Protein AF-A0A254NPM3-F1 (afdb_monomer_lite)

Radius of gyration: 24.55 Å; chains: 1; bounding box: 56×47×72 Å

Foldseek 3Di:
DQWKAKAWAQQWDWFFFDAWIWIARQVVLDIDIGGVVLSVLNVCRNVQHTDDDPSVVVVCVVCVVVVNTMDMDSDGDDHHHDDPDDVVQVVDPDHDQAAQAEEEEAQELDAPDDDPLQPQFQADPEHRDPDDDDFDDPVLLLVVLVVCVVRVYQEYEYYHSARVVRPCNQVSLVSNVVSVHAYEYEHCQPDPDDDDDLSHQYEHEDEDQVVLLVSCVVCVSNLNYEYEYEPCPPVHDCVSHDPSYHYHYDYRDDAFWAPVQWAGSHPCLLNCQVFWQVQQASYWYQYRNFFIDSHPSDPDGQGGPPPVCVVSSVVSSVVPHNRDHQCNADDNSNSDNSSSRTPAHSPHDCVSYQADSNNRDGNPPDDD

Secondary structure (DSSP, 8-state):
---EEEEE-TTEEEEE-SSEEEEEETTTTEEEEEEHHHHHHHHHHHTT-EE-HHHHHHHHHHHHH-GGGEEEESS----PPP-SS-HHHHH-SSPPPPP--EEEEE--S--S---TTTTT-SS-SS-------PPPPHHHHHHHHHHHHHTT--EEEEESS-GGGSTTHHHHHHHHHHTT-EEEEEE-S--SS----TTSEEEEEE--HHHHHHHHHHHTT--SEEEEEES-SS-S-GGGS-TTSEEEEE-SSPPPB-STTPPP--HHHHHHHHHS-TTTTTEEEE-TTSEEESSTT-SS--EESGGG-HHHHHHHHIIIIIT--GGG--GGGTT-GGGGT----TT--GGGB-EETTTTEE---S--

pLDDT: mean 88.4, std 10.64, range [34.47, 98.44]

Sequence (368 aa):
MLMTYFKLNPGVFLIVGKQKSLIQDVVEEKIFWIENNFAEMIKRGENGSFFKNEELHLLKSFFSKYSSLGTFSDKPIFIDKFRPINIYNEKKLHKNTPFLRTATLQISNECNLSCNFCSTSFCPSCKIIKEDPEALSFEEWLTVVDQLASYGVSTILLTGGEAAISPFFKDLVRYILNKGISLSVHTNGFLKSQQIPQEVHLIVSLFESDSLNAIVRKYRNHHLTTAILYSCNNKVRPSIIPASWQVKFSRTSPLPITKQSMVNTDFDSFFSRKMTDNCLDEKLLISYNGNVYPCMGFKQKVGTVYGNQLHLAIRTLLTNYWKKNSDHRSGKCQQCEFRYACNACSFFDLEFCQYNVEEGQWISSLNE

Structure (mmCIF, N/CA/C/O backbone):
data_AF-A0A254NPM3-F1
#
_entry.id   AF-A0A254NPM3-F1
#
loop_
_atom_site.group_PDB
_atom_site.id
_atom_site.type_symbol
_atom_site.label_atom_id
_atom_site.label_alt_id
_atom_site.label_comp_id
_atom_site.label_asym_id
_atom_site.label_entity_id
_atom_site.label_seq_id
_atom_site.pdbx_PDB_ins_code
_atom_site.Cartn_x
_atom_site.Cartn_y
_atom_site.Cartn_z
_atom_site.occupancy
_atom_site.B_iso_or_equiv
_atom_site.auth_seq_id
_atom_site.auth_comp_id
_atom_site.auth_asym_id
_atom_site.auth_atom_id
_atom_site.pdbx_PDB_model_num
ATOM 1 N N . MET A 1 1 ? 25.122 -2.223 -45.193 1.00 58.88 1 MET A N 1
ATOM 2 C CA . MET A 1 1 ? 25.207 -2.553 -43.751 1.00 58.88 1 MET A CA 1
ATOM 3 C C . MET A 1 1 ? 23.794 -2.490 -43.186 1.00 58.88 1 MET A C 1
ATOM 5 O O . MET A 1 1 ? 23.228 -1.402 -43.162 1.00 58.88 1 MET A O 1
ATOM 9 N N . LEU A 1 2 ? 23.192 -3.640 -42.868 1.00 76.50 2 LEU A N 1
ATOM 10 C CA . LEU A 1 2 ? 21.790 -3.733 -42.434 1.00 76.50 2 LEU A CA 1
ATOM 11 C C . LEU A 1 2 ? 21.592 -2.954 -41.126 1.00 76.50 2 LEU A C 1
ATOM 13 O O . LEU A 1 2 ? 22.306 -3.188 -40.152 1.00 76.50 2 LEU A O 1
ATOM 17 N N . MET A 1 3 ? 20.661 -2.000 -41.120 1.00 86.00 3 MET A N 1
ATOM 18 C CA . MET A 1 3 ? 20.238 -1.314 -39.898 1.00 86.00 3 MET A CA 1
ATOM 19 C C . MET A 1 3 ? 19.444 -2.310 -39.052 1.00 86.00 3 MET A C 1
ATOM 21 O O . MET A 1 3 ? 18.569 -2.983 -39.582 1.00 86.00 3 MET A O 1
ATOM 25 N N . THR A 1 4 ? 19.767 -2.446 -37.765 1.00 94.81 4 THR A N 1
ATOM 26 C CA . THR A 1 4 ? 19.001 -3.311 -36.857 1.00 94.81 4 THR A CA 1
ATOM 27 C C . THR A 1 4 ? 18.447 -2.490 -35.703 1.00 94.81 4 THR A C 1
ATOM 29 O O . THR A 1 4 ? 19.193 -1.811 -35.002 1.00 94.81 4 THR A O 1
ATOM 32 N N . TYR A 1 5 ? 17.142 -2.564 -35.508 1.00 96.06 5 TYR A N 1
ATOM 33 C CA . TYR A 1 5 ? 16.403 -1.975 -34.403 1.00 96.06 5 TYR A CA 1
ATOM 34 C C . TYR A 1 5 ? 16.240 -3.002 -33.288 1.00 96.06 5 TYR A C 1
ATOM 36 O O . TYR A 1 5 ? 16.228 -4.209 -33.537 1.00 96.06 5 TYR A O 1
ATOM 44 N N . PHE A 1 6 ? 16.107 -2.512 -32.061 1.00 95.88 6 PHE A N 1
ATOM 45 C CA . PHE A 1 6 ? 15.916 -3.334 -30.876 1.00 95.88 6 PHE A CA 1
ATOM 46 C C . PHE A 1 6 ? 14.884 -2.684 -29.958 1.00 95.88 6 PHE A C 1
ATOM 48 O O . PHE A 1 6 ? 14.962 -1.477 -29.729 1.00 95.88 6 PHE A O 1
ATOM 55 N N . LYS A 1 7 ? 13.963 -3.486 -29.416 1.00 97.44 7 LYS A N 1
ATOM 56 C CA . LYS A 1 7 ? 13.064 -3.081 -28.331 1.00 97.44 7 LYS A CA 1
ATOM 57 C C . LYS A 1 7 ? 12.893 -4.184 -27.301 1.00 97.44 7 LYS A C 1
ATOM 59 O O . LYS A 1 7 ? 12.891 -5.362 -27.643 1.00 97.44 7 LYS A O 1
ATOM 64 N N . LEU A 1 8 ? 12.709 -3.797 -26.046 1.00 97.94 8 LEU A N 1
ATOM 65 C CA . LEU A 1 8 ? 12.332 -4.712 -24.973 1.00 97.94 8 LEU A CA 1
ATOM 66 C C . LEU A 1 8 ? 10.890 -5.204 -25.185 1.00 97.94 8 LEU A C 1
ATOM 68 O O . LEU A 1 8 ? 10.019 -4.439 -25.610 1.00 97.94 8 LEU A O 1
ATOM 72 N N . ASN A 1 9 ? 10.612 -6.453 -24.822 1.00 97.56 9 ASN A N 1
ATOM 73 C CA . ASN A 1 9 ? 9.288 -7.066 -24.978 1.00 97.56 9 ASN A CA 1
ATOM 74 C C . ASN A 1 9 ? 8.220 -6.422 -24.053 1.00 97.56 9 ASN A C 1
ATOM 76 O O . ASN A 1 9 ? 8.575 -5.642 -23.161 1.00 97.56 9 ASN A O 1
ATOM 80 N N . PRO A 1 10 ? 6.908 -6.683 -24.262 1.00 96.94 10 PRO A N 1
ATOM 81 C CA . PRO A 1 10 ? 5.818 -5.956 -23.593 1.00 96.94 10 PRO A CA 1
ATOM 82 C C . PRO A 1 10 ? 5.884 -5.901 -22.060 1.00 96.94 10 PRO A C 1
ATOM 84 O O . PRO A 1 10 ? 5.593 -4.856 -21.477 1.00 96.94 10 PRO A O 1
ATOM 87 N N . GLY A 1 11 ? 6.281 -7.001 -21.413 1.00 96.62 11 GLY A N 1
ATOM 88 C CA . GLY A 1 11 ? 6.405 -7.120 -19.955 1.00 96.62 11 GLY A CA 1
ATOM 89 C C . GLY A 1 11 ? 7.793 -6.796 -19.400 1.00 96.62 11 GLY A C 1
ATOM 90 O O . GLY A 1 11 ? 8.069 -7.087 -18.241 1.00 96.62 11 GLY A O 1
ATOM 91 N N . VAL A 1 12 ? 8.682 -6.226 -20.215 1.00 97.75 12 VAL A N 1
ATOM 92 C CA . VAL A 1 12 ? 10.085 -6.024 -19.848 1.00 97.75 12 VAL A CA 1
ATOM 93 C C . VAL A 1 12 ? 10.392 -4.536 -19.781 1.00 97.75 12 VAL A C 1
ATOM 95 O O . VAL A 1 12 ? 10.200 -3.794 -20.753 1.00 97.75 12 VAL A O 1
ATOM 98 N N . PHE A 1 13 ? 10.876 -4.092 -18.624 1.00 97.62 13 PHE A N 1
ATOM 99 C CA . PHE A 1 13 ? 11.072 -2.684 -18.299 1.00 97.62 13 PHE A CA 1
ATOM 100 C C . PHE A 1 13 ? 12.528 -2.396 -17.953 1.00 97.62 13 PHE A C 1
ATOM 102 O O . PHE A 1 13 ? 13.141 -3.112 -17.167 1.00 97.62 13 PHE A O 1
ATOM 109 N N . LEU A 1 14 ? 13.063 -1.309 -18.512 1.00 97.81 14 LEU A N 1
ATOM 110 C CA . LEU A 1 14 ? 14.351 -0.750 -18.112 1.00 97.81 14 LEU A CA 1
ATOM 111 C C . LEU A 1 14 ? 14.143 0.271 -16.988 1.00 97.81 14 LEU A C 1
ATOM 113 O O . LEU A 1 14 ? 13.363 1.214 -17.134 1.00 97.81 14 LEU A O 1
ATOM 117 N N . ILE A 1 15 ? 14.870 0.101 -15.890 1.00 97.38 15 ILE A N 1
ATOM 118 C CA . ILE A 1 15 ? 14.882 1.009 -14.750 1.00 97.38 15 ILE A CA 1
ATOM 119 C C . ILE A 1 15 ? 16.293 1.568 -14.638 1.00 97.38 15 ILE A C 1
ATOM 121 O O . ILE A 1 15 ? 17.212 0.887 -14.186 1.00 97.38 15 ILE A O 1
ATOM 125 N N . VAL A 1 16 ? 16.457 2.820 -15.056 1.00 96.75 16 VAL A N 1
ATOM 126 C CA . VAL A 1 16 ? 17.742 3.512 -14.945 1.00 96.75 16 VAL A CA 1
ATOM 127 C C . VAL A 1 16 ? 17.923 3.996 -13.510 1.00 96.75 16 VAL A C 1
ATOM 129 O O . VAL A 1 16 ? 17.032 4.659 -12.963 1.00 96.75 16 VAL A O 1
ATOM 132 N N . GLY A 1 17 ? 19.042 3.620 -12.898 1.00 95.88 17 GLY A N 1
ATOM 133 C CA . GLY A 1 17 ? 19.499 4.143 -11.613 1.00 95.88 17 GLY A CA 1
ATOM 134 C C . GLY A 1 17 ? 20.758 4.993 -11.761 1.00 95.88 17 GLY A C 1
ATOM 135 O O . GLY A 1 17 ? 21.256 5.213 -12.867 1.00 95.88 17 GLY A O 1
ATOM 136 N N . LYS A 1 18 ? 21.268 5.490 -10.632 1.00 95.19 18 LYS A N 1
ATOM 137 C CA . LYS A 1 18 ? 22.403 6.420 -10.599 1.00 95.19 18 LYS A CA 1
ATOM 138 C C . LYS A 1 18 ? 23.684 5.798 -11.156 1.00 95.19 18 LYS A C 1
ATOM 140 O O . LYS A 1 18 ? 24.259 6.340 -12.095 1.00 95.19 18 LYS A O 1
ATOM 145 N N . GLN A 1 19 ? 24.092 4.658 -10.597 1.00 94.88 19 GLN A N 1
ATOM 146 C CA . GLN A 1 19 ? 25.348 3.984 -10.944 1.00 94.88 19 GLN A CA 1
ATOM 147 C C . GLN A 1 19 ? 25.145 2.716 -11.787 1.00 94.88 19 GLN A C 1
ATOM 149 O O . GLN A 1 19 ? 25.964 2.399 -12.651 1.00 94.88 19 GLN A O 1
ATOM 154 N N . LYS A 1 20 ? 24.048 1.993 -11.550 1.00 96.06 20 LYS A N 1
ATOM 155 C CA . LYS A 1 20 ? 23.650 0.784 -12.281 1.00 96.06 20 LYS A CA 1
ATOM 156 C C . LYS A 1 20 ? 22.175 0.869 -12.661 1.00 96.06 20 LYS A C 1
ATOM 158 O O . LYS A 1 20 ? 21.451 1.761 -12.216 1.00 96.06 20 LYS A O 1
ATOM 163 N N . SER A 1 21 ? 21.729 -0.078 -13.477 1.00 97.81 21 SER A N 1
ATOM 164 C CA . SER A 1 21 ? 20.352 -0.159 -13.961 1.00 97.81 21 SER A CA 1
ATOM 165 C C . SER A 1 21 ? 19.798 -1.577 -13.838 1.00 97.81 21 SER A C 1
ATOM 167 O O . SER A 1 21 ? 20.556 -2.545 -13.753 1.00 97.81 21 SER A O 1
ATOM 169 N N . LEU A 1 22 ? 18.469 -1.707 -13.860 1.00 97.25 22 LEU A N 1
ATOM 170 C CA . LEU A 1 22 ? 17.783 -3.001 -13.902 1.00 97.25 22 LEU A CA 1
ATOM 171 C C . LEU A 1 22 ? 17.011 -3.192 -15.200 1.00 97.25 22 LEU A C 1
ATOM 173 O O . LEU A 1 22 ? 16.379 -2.264 -15.702 1.00 97.25 22 LEU A O 1
ATOM 177 N N . ILE A 1 23 ? 16.986 -4.431 -15.679 1.00 97.69 23 ILE A N 1
ATOM 178 C CA . ILE A 1 23 ? 15.923 -4.935 -16.547 1.00 97.69 23 ILE A CA 1
ATOM 179 C C . ILE A 1 23 ? 15.004 -5.776 -15.662 1.00 97.69 23 ILE A C 1
ATOM 181 O O . ILE A 1 23 ? 15.458 -6.751 -15.067 1.00 97.69 23 ILE A O 1
ATOM 185 N N . GLN A 1 24 ? 13.735 -5.396 -15.558 1.00 97.31 24 GLN A N 1
ATOM 186 C CA . GLN A 1 24 ? 12.719 -6.155 -14.832 1.00 97.31 24 GLN A CA 1
ATOM 187 C C . GLN A 1 24 ? 11.754 -6.797 -15.825 1.00 97.31 24 GLN A C 1
ATOM 189 O O . GLN A 1 24 ? 11.096 -6.093 -16.592 1.00 97.31 24 GLN A O 1
ATOM 194 N N . ASP A 1 25 ? 11.693 -8.125 -15.813 1.00 96.88 25 ASP A N 1
ATOM 195 C CA . ASP A 1 25 ? 10.719 -8.926 -16.547 1.00 96.88 25 ASP A CA 1
ATOM 196 C C . ASP A 1 25 ? 9.587 -9.307 -15.592 1.00 96.88 25 ASP A C 1
ATOM 198 O O . ASP A 1 25 ? 9.788 -10.107 -14.676 1.00 96.88 25 ASP A O 1
ATOM 202 N N . VAL A 1 26 ? 8.410 -8.708 -15.792 1.00 96.50 26 VAL A N 1
ATOM 203 C CA . VAL A 1 26 ? 7.243 -8.932 -14.923 1.00 96.50 26 VAL A CA 1
ATOM 204 C C . VAL A 1 26 ? 6.430 -10.168 -15.291 1.00 96.50 26 VAL A C 1
ATOM 206 O O . VAL A 1 26 ? 5.473 -10.489 -14.594 1.00 96.50 26 VAL A O 1
ATOM 209 N N . VAL A 1 27 ? 6.778 -10.835 -16.395 1.00 94.88 27 VAL A N 1
ATOM 210 C CA . VAL A 1 27 ? 6.139 -12.082 -16.836 1.00 94.88 27 VAL A CA 1
ATOM 211 C C . VAL A 1 27 ? 6.895 -13.270 -16.262 1.00 94.88 27 VAL A C 1
ATOM 213 O O . VAL A 1 27 ? 6.293 -14.183 -15.713 1.00 94.88 27 VAL A O 1
ATOM 216 N N . GLU A 1 28 ? 8.222 -13.230 -16.357 1.00 94.88 28 GLU A N 1
ATOM 217 C CA . GLU A 1 28 ? 9.107 -14.278 -15.842 1.00 94.88 28 GLU A CA 1
ATOM 218 C C . GLU A 1 28 ? 9.558 -14.037 -14.394 1.00 94.88 28 GLU A C 1
ATOM 220 O O . GLU A 1 28 ? 10.329 -14.831 -13.855 1.00 94.88 28 GLU A O 1
ATOM 225 N N . GLU A 1 29 ? 9.132 -12.923 -13.790 1.00 95.38 29 GLU A N 1
ATOM 226 C CA . GLU A 1 29 ? 9.488 -12.475 -12.437 1.00 95.38 29 GLU A CA 1
ATOM 227 C C . GLU A 1 29 ? 11.010 -12.387 -12.195 1.00 95.38 29 GLU A C 1
ATOM 229 O O . GLU A 1 29 ? 11.518 -12.669 -11.106 1.00 95.38 29 GLU A O 1
ATOM 234 N N . LYS A 1 30 ? 11.768 -11.971 -13.219 1.00 93.88 30 LYS A N 1
ATOM 235 C CA . LYS A 1 30 ? 13.240 -11.916 -13.197 1.00 93.88 30 LYS A CA 1
ATOM 236 C C . LYS A 1 30 ? 13.763 -10.487 -13.230 1.00 93.88 30 LYS A C 1
ATOM 238 O O . LYS A 1 30 ? 13.251 -9.620 -13.935 1.00 93.88 30 LYS A O 1
ATOM 243 N N . ILE A 1 31 ? 14.851 -10.262 -12.498 1.00 94.81 31 ILE A N 1
ATOM 244 C CA . ILE A 1 31 ? 15.574 -8.990 -12.459 1.00 94.81 31 ILE A CA 1
ATOM 245 C C . ILE A 1 31 ? 17.003 -9.219 -12.948 1.00 94.81 31 ILE A C 1
ATOM 247 O O . ILE A 1 31 ? 17.716 -10.067 -12.412 1.00 94.81 31 ILE A O 1
ATOM 251 N N . PHE A 1 32 ? 17.442 -8.425 -13.921 1.00 94.81 32 PHE A N 1
ATOM 252 C CA . PHE A 1 32 ? 18.815 -8.420 -14.420 1.00 94.81 32 PHE A CA 1
ATOM 253 C C . PHE A 1 32 ? 19.482 -7.107 -14.041 1.00 94.81 32 PHE A C 1
ATOM 255 O O . PHE A 1 32 ? 18.988 -6.035 -14.386 1.00 94.81 32 PHE A O 1
ATOM 262 N N . TRP A 1 33 ? 20.611 -7.195 -13.346 1.00 94.50 33 TRP A N 1
ATOM 263 C CA . TRP A 1 33 ? 21.401 -6.036 -12.947 1.00 94.50 33 TRP A CA 1
ATOM 264 C C . TRP A 1 33 ? 22.488 -5.777 -13.980 1.00 94.50 33 TRP A C 1
ATOM 266 O O . TRP A 1 33 ? 23.267 -6.676 -14.298 1.00 94.50 33 TRP A O 1
ATOM 276 N N . ILE A 1 34 ? 22.492 -4.575 -14.549 1.00 95.94 34 ILE A N 1
ATOM 277 C CA . ILE A 1 34 ? 23.310 -4.231 -15.711 1.00 95.94 34 ILE A CA 1
ATOM 278 C C . ILE A 1 34 ? 24.064 -2.917 -15.504 1.00 95.94 34 ILE A C 1
ATOM 280 O O . ILE A 1 34 ? 23.673 -2.051 -14.719 1.00 95.94 34 ILE A O 1
ATOM 284 N N . GLU A 1 35 ? 25.141 -2.766 -16.268 1.00 96.38 35 GLU A N 1
ATOM 285 C CA . GLU A 1 35 ? 25.912 -1.531 -16.350 1.00 96.38 35 GLU A CA 1
ATOM 286 C C . GLU A 1 35 ? 25.134 -0.412 -17.054 1.00 96.38 35 GLU A C 1
ATOM 288 O O . GLU A 1 35 ? 24.372 -0.649 -17.998 1.00 96.38 35 GLU A O 1
ATOM 293 N N . ASN A 1 36 ? 25.375 0.834 -16.642 1.00 95.62 36 ASN A N 1
ATOM 294 C CA . ASN A 1 36 ? 24.688 1.993 -17.212 1.00 95.62 36 ASN A CA 1
ATOM 295 C C . ASN A 1 36 ? 25.036 2.250 -18.686 1.00 95.62 36 ASN A C 1
ATOM 297 O O . ASN A 1 36 ? 24.178 2.710 -19.436 1.00 95.62 36 ASN A O 1
ATOM 301 N N . ASN A 1 37 ? 26.243 1.899 -19.144 1.00 94.94 37 ASN A N 1
ATOM 302 C CA . ASN A 1 37 ? 26.581 1.985 -20.570 1.00 94.94 37 ASN A CA 1
ATOM 303 C C . ASN A 1 37 ? 25.671 1.078 -21.423 1.00 94.94 37 ASN A C 1
ATOM 305 O O . ASN A 1 37 ? 25.172 1.503 -22.463 1.00 94.94 37 ASN A O 1
ATOM 309 N N . PHE A 1 38 ? 25.386 -0.137 -20.949 1.00 96.12 38 PHE A N 1
ATOM 310 C CA . PHE A 1 38 ? 24.480 -1.074 -21.604 1.00 96.12 38 PHE A CA 1
ATOM 311 C C . PHE A 1 38 ? 23.018 -0.618 -21.498 1.00 96.12 38 PHE A C 1
ATOM 313 O O . PHE A 1 38 ? 22.263 -0.708 -22.468 1.00 96.12 38 PHE A O 1
ATOM 320 N N . ALA A 1 39 ? 22.621 -0.054 -20.355 1.00 97.31 39 ALA A N 1
ATOM 321 C CA . ALA A 1 39 ? 21.295 0.532 -20.172 1.00 97.31 39 ALA A CA 1
ATOM 322 C C . ALA A 1 39 ? 21.023 1.692 -21.146 1.00 97.31 39 ALA A C 1
ATOM 324 O O . ALA A 1 39 ? 19.942 1.762 -21.731 1.00 97.31 39 ALA A O 1
ATOM 325 N N . GLU A 1 40 ? 22.002 2.570 -21.376 1.00 97.00 40 GLU A N 1
ATOM 326 C CA . GLU A 1 40 ? 21.880 3.671 -22.340 1.00 97.00 40 GLU A CA 1
ATOM 327 C C . GLU A 1 40 ? 21.747 3.162 -23.785 1.00 97.00 40 GLU A C 1
ATOM 329 O O . GLU A 1 40 ? 20.979 3.726 -24.571 1.00 97.00 40 GLU A O 1
ATOM 334 N N . MET A 1 41 ? 22.393 2.042 -24.132 1.00 96.56 41 MET A N 1
ATOM 335 C CA . MET A 1 41 ? 22.151 1.371 -25.414 1.00 96.56 41 MET A CA 1
ATOM 336 C C . MET A 1 41 ? 20.703 0.875 -25.517 1.00 96.56 41 MET A C 1
ATOM 338 O O . MET A 1 41 ? 20.024 1.174 -26.496 1.00 96.56 41 MET A O 1
ATOM 342 N N . ILE A 1 42 ? 20.181 0.182 -24.501 1.00 97.31 42 ILE A N 1
ATOM 343 C CA . ILE A 1 42 ? 18.781 -0.283 -24.491 1.00 97.31 42 ILE A CA 1
ATOM 344 C C . ILE A 1 42 ? 17.810 0.898 -24.624 1.00 97.31 42 ILE A C 1
ATOM 346 O O . ILE A 1 42 ? 16.898 0.863 -25.447 1.00 97.31 42 ILE A O 1
ATOM 350 N N . LYS A 1 43 ? 18.033 1.973 -23.864 1.00 97.38 43 LYS A N 1
ATOM 351 C CA . LYS A 1 43 ? 17.218 3.195 -23.882 1.00 97.38 43 LYS A CA 1
ATOM 352 C C . LYS A 1 43 ? 17.203 3.865 -25.257 1.00 97.38 43 LYS A C 1
ATOM 354 O O . LYS A 1 43 ? 16.145 4.280 -25.726 1.00 97.38 43 LYS A O 1
ATOM 359 N N . ARG A 1 44 ? 18.350 3.925 -25.945 1.00 96.50 44 ARG A N 1
ATOM 360 C CA . ARG A 1 44 ? 18.427 4.377 -27.346 1.00 96.50 44 ARG A CA 1
ATOM 361 C C . ARG A 1 44 ? 17.556 3.521 -28.268 1.00 96.50 44 ARG A C 1
ATOM 363 O O . ARG A 1 44 ? 16.882 4.082 -29.133 1.00 96.50 44 ARG A O 1
ATOM 370 N N . GLY A 1 45 ? 17.544 2.202 -28.073 1.00 95.88 45 GLY A N 1
ATOM 371 C CA . GLY A 1 45 ? 16.707 1.266 -28.832 1.00 95.88 45 GLY A CA 1
ATOM 372 C C . GLY A 1 45 ? 15.213 1.473 -28.577 1.00 95.88 45 GLY A C 1
ATOM 373 O O . GLY A 1 45 ? 14.438 1.632 -29.521 1.00 95.88 45 GLY A O 1
ATOM 374 N N . GLU A 1 46 ? 14.815 1.611 -27.308 1.00 96.56 46 GLU A N 1
ATOM 375 C CA . GLU A 1 46 ? 13.430 1.931 -26.928 1.00 96.56 46 GLU A CA 1
ATOM 376 C C . GLU A 1 46 ? 12.953 3.255 -27.560 1.00 96.56 46 GLU A C 1
ATOM 378 O O . GLU A 1 46 ? 11.787 3.361 -27.954 1.00 96.56 46 GLU A O 1
ATOM 383 N N . ASN A 1 47 ? 13.866 4.215 -27.753 1.00 95.69 47 ASN A N 1
ATOM 384 C CA . ASN A 1 47 ? 13.628 5.496 -28.429 1.00 95.69 47 ASN A CA 1
ATOM 385 C C . ASN A 1 47 ? 13.709 5.432 -29.969 1.00 95.69 47 ASN A C 1
ATOM 387 O O . ASN A 1 47 ? 13.586 6.460 -30.630 1.00 95.69 47 ASN A O 1
ATOM 391 N N . GLY A 1 48 ? 13.894 4.247 -30.559 1.00 94.50 48 GLY A N 1
ATOM 392 C CA . GLY A 1 48 ? 13.865 4.038 -32.011 1.00 94.50 48 GLY A CA 1
ATOM 393 C C . GLY A 1 48 ? 15.215 4.164 -32.720 1.00 94.50 48 GLY A C 1
ATOM 394 O O . GLY A 1 48 ? 15.251 4.196 -33.950 1.00 94.50 48 GLY A O 1
ATOM 395 N N . SER A 1 49 ? 16.326 4.214 -31.981 1.00 95.12 49 SER A N 1
ATOM 396 C CA . SER A 1 49 ? 17.661 4.169 -32.588 1.00 95.12 49 SER A CA 1
ATOM 397 C C . SER A 1 49 ? 17.937 2.793 -33.196 1.00 95.12 49 SER A C 1
ATOM 399 O O . SER A 1 49 ? 17.542 1.765 -32.643 1.00 95.12 49 SER A O 1
ATOM 401 N N . PHE A 1 50 ? 18.670 2.770 -34.308 1.00 94.69 50 PHE A N 1
ATOM 402 C CA . PHE A 1 50 ? 19.241 1.542 -34.857 1.00 94.69 50 PHE A CA 1
ATOM 403 C C . PHE A 1 50 ? 20.682 1.350 -34.369 1.00 94.69 50 PHE A C 1
ATOM 405 O O . PHE A 1 50 ? 21.373 2.309 -34.022 1.00 94.69 50 PHE A O 1
ATOM 412 N N . PHE A 1 51 ? 21.149 0.106 -34.403 1.00 94.50 51 PHE A N 1
ATOM 413 C CA . PHE A 1 51 ? 22.495 -0.294 -34.005 1.00 94.50 51 PHE A CA 1
ATOM 414 C C . PHE A 1 51 ? 23.251 -0.914 -35.177 1.00 94.50 51 PHE A C 1
ATOM 416 O O . PHE A 1 51 ? 22.662 -1.503 -36.090 1.00 94.50 51 PHE A O 1
ATOM 423 N N . LYS A 1 52 ? 24.577 -0.770 -35.142 1.00 90.88 52 LYS A N 1
ATOM 424 C CA . LYS A 1 52 ? 25.531 -1.343 -36.100 1.00 90.88 52 LYS A CA 1
ATOM 425 C C . LYS A 1 52 ? 26.757 -1.858 -35.342 1.00 90.88 52 LYS A C 1
ATOM 427 O O . LYS A 1 52 ? 26.985 -1.464 -34.201 1.00 90.88 52 LYS A O 1
ATOM 432 N N . ASN A 1 53 ? 27.555 -2.694 -36.004 1.00 88.94 53 ASN A N 1
ATOM 433 C CA . ASN A 1 53 ? 28.889 -3.102 -35.550 1.00 88.94 53 ASN A CA 1
ATOM 434 C C . ASN A 1 53 ? 28.898 -3.650 -34.104 1.00 88.94 53 ASN A C 1
ATOM 436 O O . ASN A 1 53 ? 28.077 -4.504 -33.765 1.00 88.94 53 ASN A O 1
ATOM 440 N N . GLU A 1 54 ? 29.824 -3.172 -33.269 1.00 90.31 54 GLU A N 1
ATOM 441 C CA . GLU A 1 54 ? 30.071 -3.655 -31.905 1.00 90.31 54 GLU A CA 1
ATOM 442 C C . GLU A 1 54 ? 28.853 -3.532 -30.985 1.00 90.31 54 GLU A C 1
ATOM 444 O O . GLU A 1 54 ? 28.531 -4.483 -30.275 1.00 90.31 54 GLU A O 1
ATOM 449 N N . GLU A 1 55 ? 28.122 -2.412 -31.043 1.00 91.50 55 GLU A N 1
ATOM 450 C CA . GLU A 1 55 ? 26.912 -2.209 -30.235 1.00 91.50 55 GLU A CA 1
ATOM 451 C C . GLU A 1 55 ? 25.863 -3.290 -30.521 1.00 91.50 55 GLU A C 1
ATOM 453 O O . GLU A 1 55 ? 25.265 -3.867 -29.609 1.00 91.50 55 GLU A O 1
ATOM 458 N N . LEU A 1 56 ? 25.666 -3.600 -31.806 1.00 93.25 56 LEU A N 1
ATOM 459 C CA . LEU A 1 56 ? 24.729 -4.634 -32.229 1.00 93.25 56 LEU A CA 1
ATOM 460 C C . LEU A 1 56 ? 25.188 -6.026 -31.782 1.00 93.25 56 LEU A C 1
ATOM 462 O O . LEU A 1 56 ? 24.360 -6.834 -31.360 1.00 93.25 56 LEU A O 1
ATOM 466 N N . HIS A 1 57 ? 26.489 -6.309 -31.868 1.00 93.56 57 HIS A N 1
ATOM 467 C CA . HIS A 1 57 ? 27.052 -7.574 -31.405 1.00 93.56 57 HIS A CA 1
ATOM 468 C C . HIS A 1 57 ? 26.862 -7.754 -29.892 1.00 93.56 57 HIS A C 1
ATOM 470 O O . HIS A 1 57 ? 26.427 -8.818 -29.455 1.00 93.56 57 HIS A O 1
ATOM 476 N N . LEU A 1 58 ? 27.114 -6.708 -29.097 1.00 93.50 58 LEU A N 1
ATOM 477 C CA . LEU A 1 58 ? 26.932 -6.733 -27.646 1.00 93.50 58 LEU A CA 1
ATOM 478 C C . LEU A 1 58 ? 25.469 -6.999 -27.263 1.00 93.50 58 LEU A C 1
ATOM 480 O O . LEU A 1 58 ? 25.200 -7.896 -26.461 1.00 93.50 58 LEU A O 1
ATOM 484 N N . LEU A 1 59 ? 24.521 -6.280 -27.881 1.00 93.38 59 LEU A N 1
ATOM 485 C CA . LEU A 1 59 ? 23.087 -6.503 -27.665 1.00 93.38 59 LEU A CA 1
ATOM 486 C C . LEU A 1 59 ? 22.691 -7.934 -28.036 1.00 93.38 59 LEU A C 1
ATOM 488 O O . LEU A 1 59 ? 22.099 -8.638 -27.221 1.00 93.38 59 LEU A O 1
ATOM 492 N N . LYS A 1 60 ? 23.041 -8.400 -29.241 1.00 93.75 60 LYS A N 1
ATOM 493 C CA . LYS A 1 60 ? 22.697 -9.760 -29.682 1.00 93.75 60 LYS A CA 1
ATOM 494 C C . LYS A 1 60 ? 23.304 -10.828 -28.779 1.00 93.75 60 LYS A C 1
ATOM 496 O O . LYS A 1 60 ? 22.621 -11.793 -28.465 1.00 93.75 60 LYS A O 1
ATOM 501 N N . SER A 1 61 ? 24.542 -10.648 -28.324 1.00 93.62 61 SER A N 1
ATOM 502 C CA . SER A 1 61 ? 25.192 -11.576 -27.396 1.00 93.62 61 SER A CA 1
ATOM 503 C C . SER A 1 61 ? 24.412 -11.695 -26.083 1.00 93.62 61 SER A C 1
ATOM 505 O O . SER A 1 61 ? 24.070 -12.805 -25.675 1.00 93.62 61 SER A O 1
ATOM 507 N N . PHE A 1 62 ? 24.033 -10.570 -25.468 1.00 93.31 62 PHE A N 1
ATOM 508 C CA . PHE A 1 62 ? 23.241 -10.574 -24.237 1.00 93.31 62 PHE A CA 1
ATOM 509 C C . PHE A 1 62 ? 21.849 -11.190 -24.445 1.00 93.31 62 PHE A C 1
ATOM 511 O O . PHE A 1 62 ? 21.479 -12.141 -23.758 1.00 93.31 62 PHE A O 1
ATOM 518 N N . PHE A 1 63 ? 21.093 -10.697 -25.429 1.00 93.56 63 PHE A N 1
ATOM 519 C CA . PHE A 1 63 ? 19.711 -11.124 -25.668 1.00 93.56 63 PHE A CA 1
ATOM 520 C C . PHE A 1 63 ? 19.601 -12.509 -26.320 1.00 93.56 63 PHE A C 1
ATOM 522 O O . PHE A 1 63 ? 18.543 -13.117 -26.244 1.00 93.56 63 PHE A O 1
ATOM 529 N N . SER A 1 64 ? 20.670 -13.073 -26.891 1.00 91.06 64 SER A N 1
ATOM 530 C CA . SER A 1 64 ? 20.667 -14.478 -27.334 1.00 91.06 64 SER A CA 1
ATOM 531 C C . SER A 1 64 ? 20.517 -15.457 -26.167 1.00 91.06 64 SER A C 1
ATOM 533 O O . SER A 1 64 ? 19.871 -16.490 -26.312 1.00 91.06 64 SER A O 1
ATOM 535 N N . LYS A 1 65 ? 21.063 -15.107 -24.993 1.00 89.12 65 LYS A N 1
ATOM 536 C CA . LYS A 1 65 ? 20.921 -15.887 -23.755 1.00 89.12 65 LYS A CA 1
ATOM 537 C C . LYS A 1 65 ? 19.555 -15.685 -23.097 1.00 89.12 65 LYS A C 1
ATOM 539 O O . LYS A 1 65 ? 19.107 -16.543 -22.346 1.00 89.12 65 LYS A O 1
ATOM 544 N N . TYR A 1 66 ? 18.908 -14.556 -23.388 1.00 90.38 66 TYR A N 1
ATOM 545 C CA . TYR A 1 66 ? 17.659 -14.112 -22.773 1.00 90.38 66 TYR A CA 1
ATOM 546 C C . TYR A 1 66 ? 16.692 -13.583 -23.839 1.00 90.38 66 TYR A C 1
ATOM 548 O O . TYR A 1 66 ? 16.298 -12.414 -23.831 1.00 90.38 66 TYR A O 1
ATOM 556 N N . SER A 1 67 ? 16.337 -14.442 -24.795 1.00 86.12 67 SER A N 1
ATOM 557 C CA . SER A 1 67 ? 15.552 -14.058 -25.978 1.00 86.12 67 SER A CA 1
ATOM 558 C C . SER A 1 67 ? 14.143 -13.568 -25.641 1.00 86.12 67 SER A C 1
ATOM 560 O O . SER A 1 67 ? 13.563 -12.798 -26.402 1.00 86.12 67 SER A O 1
ATOM 562 N N . SER A 1 68 ? 13.612 -13.940 -24.472 1.00 89.56 68 SER A N 1
ATOM 563 C CA . SER A 1 68 ? 12.335 -13.438 -23.958 1.00 89.56 68 SER A CA 1
ATOM 564 C C . SER A 1 68 ? 12.360 -11.950 -23.597 1.00 89.56 68 SER A C 1
ATOM 566 O O . SER A 1 68 ? 11.295 -11.343 -23.495 1.00 89.56 68 SER A O 1
ATOM 568 N N . LEU A 1 69 ? 13.537 -11.330 -23.439 1.00 95.81 69 LEU A N 1
ATOM 569 C CA . LEU A 1 69 ? 13.626 -9.957 -22.942 1.00 95.81 69 LEU A CA 1
ATOM 570 C C . LEU A 1 69 ? 13.421 -8.885 -24.019 1.00 95.81 69 LEU A C 1
ATOM 572 O O . LEU A 1 69 ? 13.013 -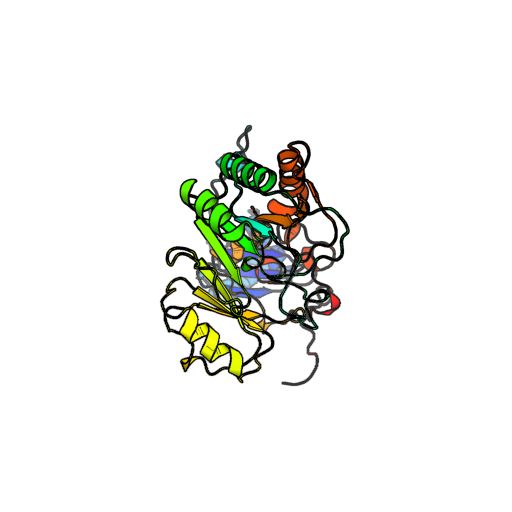7.767 -23.701 1.00 95.81 69 LEU A O 1
ATOM 576 N N . GLY A 1 70 ? 13.689 -9.187 -25.291 1.00 95.69 70 GLY A N 1
ATOM 577 C CA . GLY A 1 70 ? 13.599 -8.189 -26.352 1.00 95.69 70 GLY A CA 1
ATOM 578 C C . GLY A 1 70 ? 13.613 -8.757 -27.763 1.00 95.69 70 GLY A C 1
ATOM 579 O O . GLY A 1 70 ? 13.955 -9.911 -27.998 1.00 95.69 70 GLY A O 1
ATOM 580 N N . THR A 1 71 ? 13.243 -7.905 -28.709 1.00 95.81 71 THR A N 1
ATOM 581 C CA . THR A 1 71 ? 13.043 -8.234 -30.118 1.00 95.81 71 THR A CA 1
ATOM 582 C C . THR A 1 71 ? 13.950 -7.377 -30.992 1.00 95.81 71 THR A C 1
ATOM 584 O O . THR A 1 71 ? 14.040 -6.159 -30.814 1.00 95.81 71 THR A O 1
ATOM 587 N N . PHE A 1 72 ? 14.594 -8.016 -31.971 1.00 95.56 72 PHE A N 1
ATOM 588 C CA . PHE A 1 72 ? 15.369 -7.350 -33.017 1.00 95.56 72 PHE A CA 1
ATOM 589 C C . PHE A 1 72 ? 14.584 -7.307 -34.327 1.00 95.56 72 PHE A C 1
ATOM 591 O O . PHE A 1 72 ? 13.839 -8.233 -34.636 1.00 95.56 72 PHE A O 1
ATOM 598 N N . SER A 1 73 ? 14.787 -6.255 -35.115 1.00 94.81 73 SER A N 1
ATOM 599 C CA . SER A 1 73 ? 14.130 -6.078 -36.413 1.00 94.81 73 SER A CA 1
ATOM 600 C C . SER A 1 73 ? 15.023 -5.314 -37.386 1.00 94.81 73 SER A C 1
ATOM 602 O O . SER A 1 73 ? 15.821 -4.475 -36.978 1.00 94.81 73 SER A O 1
ATOM 604 N N . ASP A 1 74 ? 14.888 -5.581 -38.680 1.00 94.69 74 ASP A N 1
ATOM 605 C CA . ASP A 1 74 ? 15.523 -4.817 -39.761 1.00 94.69 74 ASP A CA 1
ATOM 606 C C . ASP A 1 74 ? 14.782 -3.502 -40.076 1.00 94.69 74 ASP A C 1
ATOM 608 O O . ASP A 1 74 ? 15.337 -2.590 -40.690 1.00 94.69 74 ASP A O 1
ATOM 612 N N . LYS A 1 75 ? 13.536 -3.376 -39.608 1.00 94.06 75 LYS A N 1
ATOM 613 C CA . LYS A 1 75 ? 12.689 -2.180 -39.708 1.00 94.06 75 LYS A CA 1
ATOM 614 C C . LYS A 1 75 ? 12.403 -1.579 -38.328 1.00 94.06 75 LYS A C 1
ATOM 616 O O . LYS A 1 75 ? 12.429 -2.320 -37.340 1.00 94.06 75 LYS A O 1
ATOM 621 N N . PRO A 1 76 ? 12.076 -0.276 -38.233 1.00 93.94 76 PRO A N 1
ATOM 622 C CA . PRO A 1 76 ? 11.571 0.304 -36.994 1.00 93.94 76 PRO A CA 1
ATOM 623 C C . PRO A 1 76 ? 10.372 -0.493 -36.470 1.00 93.94 76 PRO A C 1
ATOM 625 O O . PRO A 1 76 ? 9.434 -0.766 -37.217 1.00 93.94 76 PRO A O 1
ATOM 628 N N . ILE A 1 77 ? 10.404 -0.855 -35.187 1.00 93.94 77 ILE A N 1
ATOM 629 C CA . ILE A 1 77 ? 9.330 -1.600 -34.521 1.00 93.94 77 ILE A CA 1
ATOM 630 C C . ILE A 1 77 ? 8.752 -0.801 -33.364 1.00 93.94 77 ILE A C 1
ATOM 632 O O . ILE A 1 77 ? 9.459 -0.081 -32.658 1.00 93.94 77 ILE A O 1
ATOM 636 N N . PHE A 1 78 ? 7.453 -0.967 -33.151 1.00 94.25 78 PHE A N 1
ATOM 637 C CA . PHE A 1 78 ? 6.758 -0.506 -31.962 1.00 94.25 78 PHE A CA 1
ATOM 638 C C . PHE A 1 78 ? 6.258 -1.727 -31.193 1.00 94.25 78 PHE A C 1
ATOM 640 O O . PHE A 1 78 ? 5.608 -2.595 -31.768 1.00 94.25 78 PHE A O 1
ATOM 647 N N . ILE A 1 79 ? 6.577 -1.787 -29.903 1.00 95.38 79 ILE A N 1
ATOM 648 C CA . ILE A 1 79 ? 6.096 -2.819 -28.986 1.00 95.38 79 ILE A CA 1
ATOM 649 C C . ILE A 1 79 ? 5.282 -2.099 -27.921 1.00 95.38 79 ILE A C 1
ATOM 651 O O . ILE A 1 79 ? 5.825 -1.248 -27.213 1.00 95.38 79 ILE A O 1
ATOM 655 N N . ASP A 1 80 ? 3.991 -2.417 -27.830 1.00 92.62 80 ASP A N 1
ATOM 656 C CA . ASP A 1 80 ? 3.152 -1.864 -26.771 1.00 92.62 80 ASP A CA 1
ATOM 657 C C . ASP A 1 80 ? 3.513 -2.524 -25.438 1.00 92.62 80 ASP A C 1
ATOM 659 O O . ASP A 1 80 ? 3.596 -3.751 -25.340 1.00 92.62 80 ASP A O 1
ATOM 663 N N . LYS A 1 81 ? 3.768 -1.707 -24.417 1.00 94.31 81 LYS A N 1
ATOM 664 C CA . LYS A 1 81 ? 4.120 -2.198 -23.083 1.00 94.31 81 LYS A CA 1
ATOM 665 C C . LYS A 1 81 ? 2.865 -2.564 -22.318 1.00 94.31 81 LYS A C 1
ATOM 667 O O . LYS A 1 81 ? 1.836 -1.894 -22.439 1.00 94.31 81 LYS A O 1
ATOM 672 N N . PHE A 1 82 ? 2.969 -3.573 -21.461 1.00 93.88 82 PHE A N 1
ATOM 673 C CA . PHE A 1 82 ? 1.890 -3.841 -20.528 1.00 93.88 82 PHE A CA 1
ATOM 674 C C . PHE A 1 82 ? 1.701 -2.664 -19.571 1.00 93.88 82 PHE A C 1
ATOM 676 O O . PHE A 1 82 ? 2.647 -1.968 -19.197 1.00 93.88 82 PHE A O 1
ATOM 683 N N . ARG A 1 83 ? 0.443 -2.429 -19.207 1.00 88.88 83 ARG A N 1
ATOM 684 C CA . ARG A 1 83 ? 0.011 -1.341 -18.334 1.00 88.88 83 ARG A CA 1
ATOM 685 C C . ARG A 1 83 ? -1.297 -1.747 -17.657 1.00 88.88 83 ARG A C 1
ATOM 687 O O . ARG A 1 83 ? -2.184 -2.243 -18.347 1.00 88.88 83 ARG A O 1
ATOM 694 N N . PRO A 1 84 ? -1.451 -1.508 -16.346 1.00 86.94 84 PRO A N 1
ATOM 695 C CA . PRO A 1 84 ? -2.696 -1.793 -15.629 1.00 86.94 84 PRO A CA 1
ATOM 696 C C . PRO A 1 84 ? -3.773 -0.733 -15.896 1.00 86.94 84 PRO A C 1
ATOM 698 O O . PRO A 1 84 ? -4.913 -0.870 -15.466 1.00 86.94 84 PRO A O 1
ATOM 701 N N . ILE A 1 85 ? -3.407 0.355 -16.580 1.00 83.69 85 ILE A N 1
ATOM 702 C CA . ILE A 1 85 ? -4.267 1.508 -16.806 1.00 83.69 85 ILE A CA 1
ATOM 703 C C . ILE A 1 85 ? -4.495 1.766 -18.290 1.00 83.69 85 ILE A C 1
ATOM 705 O O . ILE A 1 85 ? -3.616 1.606 -19.140 1.00 83.69 85 ILE A O 1
ATOM 709 N N . ASN A 1 86 ? -5.692 2.256 -18.589 1.00 83.06 86 ASN A N 1
ATOM 710 C CA . ASN A 1 86 ? -6.020 2.778 -19.902 1.00 83.06 86 ASN A CA 1
ATOM 711 C C . ASN A 1 86 ? -5.427 4.192 -20.063 1.00 83.06 86 ASN A C 1
ATOM 713 O O . ASN A 1 86 ? -5.857 5.124 -19.384 1.00 83.06 86 ASN A O 1
ATOM 717 N N . ILE A 1 87 ? -4.489 4.370 -20.999 1.00 79.69 87 ILE A N 1
ATOM 718 C CA . ILE A 1 87 ? -3.821 5.659 -21.266 1.00 79.69 87 ILE A CA 1
ATOM 719 C C . ILE A 1 87 ? -4.791 6.783 -21.652 1.00 79.69 87 ILE A C 1
ATOM 721 O O . ILE A 1 87 ? -4.524 7.959 -21.403 1.00 79.69 87 ILE A O 1
ATOM 725 N N . TYR A 1 88 ? -5.946 6.450 -22.229 1.00 81.00 88 TYR A N 1
ATOM 726 C CA . TYR A 1 88 ? -6.958 7.453 -22.532 1.00 81.00 88 TYR A CA 1
ATOM 727 C C . TYR A 1 88 ? -7.517 8.076 -21.254 1.00 81.00 88 TYR A C 1
ATOM 729 O O . TYR A 1 88 ? -7.794 9.269 -21.261 1.00 81.00 88 TYR A O 1
ATOM 737 N N . ASN A 1 89 ? -7.587 7.340 -20.135 1.00 78.94 89 ASN A N 1
ATOM 738 C CA . ASN A 1 89 ? -7.986 7.910 -18.844 1.00 78.94 89 ASN A CA 1
ATOM 739 C C . ASN A 1 89 ? -7.002 8.978 -18.35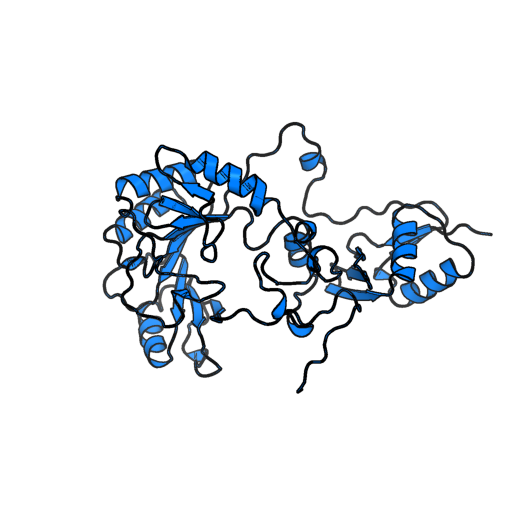0 1.00 78.94 89 ASN A C 1
ATOM 741 O O . ASN A 1 89 ? -7.413 9.940 -17.704 1.00 78.94 89 ASN A O 1
ATOM 745 N N . GLU A 1 90 ? -5.717 8.857 -18.682 1.00 73.94 90 GLU A N 1
ATOM 746 C CA . GLU A 1 90 ? -4.726 9.874 -18.330 1.00 73.94 90 GLU A CA 1
ATOM 747 C C . GLU A 1 90 ? -4.850 11.130 -19.193 1.00 73.94 90 GLU A C 1
ATOM 749 O O . GLU A 1 90 ? -4.602 12.230 -18.705 1.00 73.94 90 GLU A O 1
ATOM 754 N N . LYS A 1 91 ? -5.282 10.990 -20.447 1.00 79.56 91 LYS A N 1
ATOM 755 C CA . LYS A 1 91 ? -5.433 12.110 -21.389 1.00 79.56 91 LYS A CA 1
ATOM 756 C C . LYS A 1 91 ? -6.792 12.812 -21.315 1.00 79.56 91 LYS A C 1
ATOM 758 O O . LYS A 1 91 ? -6.989 13.808 -22.005 1.00 79.56 91 LYS A O 1
ATOM 763 N N . LYS A 1 92 ? -7.731 12.324 -20.496 1.00 82.56 92 LYS A N 1
ATOM 764 C CA . LYS A 1 92 ? -9.027 12.987 -20.288 1.00 82.56 92 LYS A CA 1
ATOM 765 C C . LYS A 1 92 ? -8.835 14.381 -19.684 1.00 82.56 92 LYS A C 1
ATOM 767 O O . LYS A 1 92 ? -8.076 14.545 -18.728 1.00 82.56 92 LYS A O 1
ATOM 772 N N . LEU A 1 93 ? -9.595 15.346 -20.209 1.00 81.69 93 LEU A N 1
ATOM 773 C CA . LEU A 1 93 ? -9.718 16.699 -19.653 1.00 81.69 93 LEU A CA 1
ATOM 774 C C . LEU A 1 93 ? -10.247 16.658 -18.213 1.00 81.69 93 LEU A C 1
ATOM 776 O O . LEU A 1 93 ? -9.720 17.330 -17.331 1.00 81.69 93 LEU A O 1
ATOM 780 N N . HIS A 1 94 ? -11.248 15.810 -17.968 1.00 81.06 94 HIS A N 1
ATOM 781 C CA . HIS A 1 94 ? -11.803 15.573 -16.641 1.00 81.06 94 HIS A CA 1
ATOM 782 C C . HIS A 1 94 ? -11.223 14.285 -16.063 1.00 81.06 94 HIS A C 1
ATOM 784 O O . HIS A 1 94 ? -11.356 13.206 -16.645 1.00 81.06 94 HIS A O 1
ATOM 790 N N . LYS A 1 95 ? -10.558 14.401 -14.914 1.00 76.75 95 LYS A N 1
ATOM 791 C CA . LYS A 1 95 ? -10.070 13.239 -14.171 1.00 76.75 95 LYS A CA 1
ATOM 792 C C . LYS A 1 95 ? -11.233 12.564 -13.456 1.00 76.75 95 LYS A C 1
ATOM 794 O O . LYS A 1 95 ? -12.177 13.229 -13.039 1.00 76.75 95 LYS A O 1
ATOM 799 N N . ASN A 1 96 ? -11.133 11.247 -13.301 1.00 76.44 96 ASN A N 1
ATOM 800 C CA . ASN A 1 96 ? -12.072 10.499 -12.476 1.00 76.44 96 ASN A CA 1
ATOM 801 C C . ASN A 1 96 ? -12.028 11.021 -11.034 1.00 76.44 96 ASN A C 1
ATOM 803 O O . ASN A 1 96 ? -10.971 11.451 -10.555 1.00 76.44 96 ASN A O 1
ATOM 807 N N . THR A 1 97 ? -13.168 10.948 -10.351 1.00 78.31 97 THR A N 1
ATOM 808 C CA . THR A 1 97 ? -13.249 11.211 -8.915 1.00 78.31 97 THR A CA 1
ATOM 809 C C . THR A 1 97 ? -12.261 10.300 -8.182 1.00 78.31 97 THR A C 1
ATOM 811 O O . THR A 1 97 ? -12.220 9.103 -8.482 1.00 78.31 97 THR A O 1
ATOM 814 N N . PRO A 1 98 ? -11.443 10.838 -7.261 1.00 78.06 98 PRO A N 1
ATOM 815 C CA . PRO A 1 98 ? -10.580 10.021 -6.422 1.00 78.06 98 PRO A CA 1
ATOM 816 C C . PRO A 1 98 ? -11.382 8.963 -5.679 1.00 78.06 98 PRO A C 1
ATOM 818 O O . PRO A 1 98 ? -12.467 9.250 -5.177 1.00 78.06 98 PRO A O 1
ATOM 821 N N . PHE A 1 99 ? -10.828 7.762 -5.590 1.00 85.44 99 PHE A N 1
ATOM 822 C CA . PHE A 1 99 ? -11.435 6.677 -4.845 1.00 85.44 99 PHE A CA 1
ATOM 823 C C . PHE A 1 99 ? -10.828 6.625 -3.446 1.00 85.44 99 PHE A C 1
ATOM 825 O O . PHE A 1 99 ? -9.610 6.683 -3.296 1.00 85.44 99 PHE A O 1
ATOM 832 N N . LEU A 1 100 ? -11.666 6.542 -2.414 1.00 93.25 100 LEU A N 1
ATOM 833 C CA . LEU A 1 100 ? -11.209 6.262 -1.059 1.00 93.25 100 LEU A CA 1
ATOM 834 C C . LEU A 1 100 ? -11.388 4.766 -0.805 1.00 93.25 100 LEU A C 1
ATOM 836 O O . LEU A 1 100 ? -12.500 4.277 -0.663 1.00 93.25 100 LEU A O 1
ATOM 840 N N . ARG A 1 101 ? -10.299 4.008 -0.743 1.00 95.31 101 ARG A N 1
ATOM 841 C CA . ARG A 1 101 ? -10.367 2.556 -0.557 1.00 95.31 101 ARG A CA 1
ATOM 842 C C . ARG A 1 101 ? -10.541 2.190 0.906 1.00 95.31 101 ARG A C 1
ATOM 844 O O . ARG A 1 101 ? -11.385 1.358 1.241 1.00 95.31 101 ARG A O 1
ATOM 851 N N . THR A 1 102 ? -9.742 2.790 1.785 1.00 97.19 102 THR A N 1
ATOM 852 C CA . THR A 1 102 ? -9.725 2.408 3.200 1.00 97.19 102 THR A CA 1
ATOM 853 C C . THR A 1 102 ? -9.619 3.614 4.120 1.00 97.19 102 THR A C 1
ATOM 855 O O . THR A 1 102 ? -8.710 4.431 3.990 1.00 97.19 102 THR A O 1
ATOM 858 N N . ALA A 1 103 ? -10.509 3.682 5.106 1.00 97.88 103 ALA A N 1
ATOM 859 C CA . ALA A 1 103 ? -10.413 4.632 6.206 1.00 97.88 103 ALA A CA 1
ATOM 860 C C . ALA A 1 103 ? -10.129 3.885 7.512 1.00 97.88 103 ALA A C 1
ATOM 862 O O . ALA A 1 103 ? -10.880 2.998 7.911 1.00 97.88 103 ALA A O 1
ATOM 863 N N . THR A 1 104 ? -9.038 4.240 8.181 1.00 97.88 104 THR A N 1
ATOM 864 C CA . THR A 1 104 ? -8.752 3.764 9.537 1.00 97.88 104 THR A CA 1
ATOM 865 C C . THR A 1 104 ? -9.329 4.761 10.531 1.00 97.88 104 THR A C 1
ATOM 867 O O . THR A 1 104 ? -9.004 5.942 10.452 1.00 97.88 104 THR A O 1
ATOM 870 N N . LEU A 1 105 ? -10.163 4.313 11.465 1.00 97.56 105 LEU A N 1
ATOM 871 C CA . LEU A 1 105 ? -10.757 5.146 12.509 1.00 97.56 105 LEU A CA 1
ATOM 872 C C . LEU A 1 105 ? -10.223 4.692 13.865 1.00 97.56 105 LEU A C 1
ATOM 874 O O . LEU A 1 105 ? -10.506 3.583 14.322 1.00 97.56 105 LEU A O 1
ATOM 878 N N . GLN A 1 106 ? -9.433 5.541 14.508 1.00 95.62 106 GLN A N 1
ATOM 879 C CA . GLN A 1 106 ? -8.989 5.327 15.878 1.00 95.62 106 GLN A CA 1
ATOM 880 C C . GLN A 1 106 ? -10.090 5.830 16.818 1.00 95.62 106 GLN A C 1
ATOM 882 O O . GLN A 1 106 ? -10.105 6.993 17.188 1.00 95.62 106 GLN A O 1
ATOM 887 N N . ILE A 1 107 ? -11.029 4.971 17.200 1.00 94.44 107 ILE A N 1
ATOM 888 C CA . ILE A 1 107 ? -12.250 5.378 17.927 1.00 94.44 107 ILE A CA 1
ATOM 889 C C . ILE A 1 107 ? -12.078 5.460 19.452 1.00 94.44 107 ILE A C 1
ATOM 891 O O . ILE A 1 107 ? -13.023 5.767 20.176 1.00 94.44 107 ILE A O 1
ATOM 895 N N . SER A 1 108 ? -10.881 5.140 19.944 1.00 91.19 108 SER A N 1
ATOM 896 C CA . SER A 1 108 ? -10.491 5.235 21.350 1.00 91.19 108 SER A CA 1
ATOM 897 C C . SER A 1 108 ? -8.995 5.514 21.457 1.00 91.19 108 SER A C 1
ATOM 899 O O . SER A 1 108 ? -8.198 4.918 20.729 1.00 91.19 108 SER A O 1
ATOM 901 N N . ASN A 1 109 ? -8.598 6.380 22.389 1.00 92.50 109 ASN A N 1
ATOM 902 C CA . ASN A 1 109 ? -7.192 6.579 22.749 1.00 92.50 109 ASN A CA 1
ATOM 903 C C . ASN A 1 109 ? -6.770 5.765 23.983 1.00 92.50 109 ASN A C 1
ATOM 905 O O . ASN A 1 109 ? -5.596 5.742 24.343 1.00 92.50 109 ASN A O 1
ATOM 909 N N . GLU A 1 110 ? -7.717 5.091 24.633 1.00 91.56 110 GLU A N 1
ATOM 910 C CA . GLU A 1 110 ? -7.469 4.265 25.808 1.00 91.56 110 GLU A CA 1
ATOM 911 C C . GLU A 1 110 ? -7.076 2.844 25.405 1.00 91.56 110 GLU A C 1
ATOM 913 O O . GLU A 1 110 ? -7.475 2.337 24.352 1.00 91.56 110 GLU A O 1
ATOM 918 N N . CYS A 1 111 ? -6.293 2.181 26.255 1.00 91.00 111 CYS A N 1
ATOM 919 C CA . CYS A 1 111 ? -5.934 0.779 26.093 1.00 91.00 111 CYS A CA 1
ATOM 920 C C . CYS A 1 111 ? -5.809 0.106 27.459 1.00 91.00 111 CYS A C 1
ATOM 922 O O . CYS A 1 111 ? -5.262 0.679 28.397 1.00 91.00 111 CYS A O 1
ATOM 924 N N . ASN A 1 112 ? -6.240 -1.150 27.548 1.00 89.75 112 ASN A N 1
ATOM 925 C CA . ASN A 1 112 ? -6.042 -1.992 28.727 1.00 89.75 112 ASN A CA 1
ATOM 926 C C . ASN A 1 112 ? -4.631 -2.617 28.794 1.00 89.75 112 ASN A C 1
ATOM 928 O O . ASN A 1 112 ? -4.369 -3.420 29.687 1.00 89.75 112 ASN A O 1
ATOM 932 N N . LEU A 1 113 ? -3.743 -2.295 27.845 1.00 88.31 113 LEU A N 1
ATOM 933 C CA . LEU A 1 113 ? -2.343 -2.721 27.802 1.00 88.31 113 LEU A CA 1
ATOM 934 C C . LEU A 1 113 ? -1.404 -1.506 27.786 1.00 88.31 113 LEU A C 1
ATOM 936 O O . LEU A 1 113 ? -1.755 -0.436 27.296 1.00 88.31 113 LEU A O 1
ATOM 940 N N . SER A 1 114 ? -0.172 -1.701 28.257 1.00 87.19 114 SER A N 1
ATOM 941 C CA . SER A 1 114 ? 0.888 -0.683 28.325 1.00 87.19 114 SER A CA 1
ATOM 942 C C . SER A 1 114 ? 2.145 -1.119 27.559 1.00 87.19 114 SER A C 1
ATOM 944 O O . SER A 1 114 ? 3.254 -1.147 28.091 1.00 87.19 114 SER A O 1
ATOM 946 N N . CYS A 1 115 ? 1.982 -1.494 26.285 1.00 85.94 115 CYS A N 1
ATOM 947 C CA . CYS A 1 115 ? 3.077 -2.006 25.456 1.00 85.94 115 CYS A CA 1
ATOM 948 C C . CYS A 1 115 ? 4.267 -1.028 25.402 1.00 85.94 115 CYS A C 1
ATOM 950 O O . CYS A 1 115 ? 4.112 0.133 25.018 1.00 85.94 115 CYS A O 1
ATOM 952 N N . ASN A 1 116 ? 5.475 -1.516 25.695 1.00 84.12 116 ASN A N 1
ATOM 953 C CA . ASN A 1 116 ? 6.710 -0.717 25.718 1.00 84.12 116 ASN A CA 1
ATOM 954 C C . ASN A 1 116 ? 7.088 -0.086 24.360 1.00 84.12 116 ASN A C 1
ATOM 956 O O . ASN A 1 116 ? 7.831 0.890 24.322 1.00 84.12 116 ASN A O 1
ATOM 960 N N . PHE A 1 117 ? 6.562 -0.609 23.250 1.00 83.56 117 PHE A N 1
ATOM 961 C CA . PHE A 1 117 ? 6.778 -0.098 21.892 1.00 83.56 117 PHE A CA 1
ATOM 962 C C . PHE A 1 117 ? 5.621 0.755 21.345 1.00 83.56 117 PHE A C 1
ATOM 964 O O . PHE A 1 117 ? 5.676 1.180 20.193 1.00 83.56 117 PHE A O 1
ATOM 971 N N . CYS A 1 118 ? 4.556 1.000 22.120 1.00 84.88 118 CYS A N 1
ATOM 972 C CA . CYS A 1 118 ? 3.332 1.657 21.632 1.00 84.88 118 CYS A CA 1
ATOM 973 C C . CYS A 1 118 ? 3.607 3.028 20.980 1.00 84.88 118 CYS A C 1
ATOM 975 O O . CYS A 1 118 ? 3.057 3.359 19.931 1.00 84.88 118 CYS A O 1
ATOM 977 N N . SER A 1 119 ? 4.510 3.818 21.563 1.00 81.69 119 SER A N 1
ATOM 978 C CA . SER A 1 119 ? 4.864 5.150 21.059 1.00 81.69 119 SER A CA 1
ATOM 979 C C . SER A 1 119 ? 5.996 5.154 20.027 1.00 81.69 119 SER A C 1
ATOM 981 O O . SER A 1 119 ? 6.121 6.131 19.286 1.00 81.69 119 SER A O 1
ATOM 983 N N . THR A 1 120 ? 6.809 4.097 19.981 1.00 81.75 120 THR A N 1
ATOM 984 C CA . THR A 1 120 ? 8.053 4.019 19.194 1.00 81.75 120 THR A CA 1
ATOM 985 C C . THR A 1 120 ? 7.950 3.107 17.977 1.00 81.75 120 THR A C 1
ATOM 987 O O . THR A 1 120 ? 8.861 3.096 17.153 1.00 81.75 120 THR A O 1
ATOM 990 N N . SER A 1 121 ? 6.855 2.355 17.839 1.00 84.25 121 SER A N 1
ATOM 991 C CA . SER A 1 121 ? 6.655 1.465 16.701 1.00 84.25 121 SER A CA 1
ATOM 992 C C . SER A 1 121 ? 6.636 2.238 15.381 1.00 84.25 121 SER A C 1
ATOM 994 O O . SER A 1 121 ? 5.959 3.259 15.252 1.00 84.25 121 SER A O 1
ATOM 996 N N . PHE A 1 122 ? 7.374 1.723 14.395 1.00 82.31 122 PHE A N 1
ATOM 997 C CA . PHE A 1 122 ? 7.500 2.333 13.071 1.00 82.31 122 PHE A CA 1
ATOM 998 C C . PHE A 1 122 ? 6.206 2.264 12.245 1.00 82.31 122 PHE A C 1
ATOM 1000 O O . PHE A 1 122 ? 5.802 3.246 11.624 1.00 82.31 122 PHE A O 1
ATOM 1007 N N . CYS A 1 123 ? 5.543 1.105 12.245 1.00 85.31 123 CYS A N 1
ATOM 1008 C CA . CYS A 1 123 ? 4.306 0.857 11.503 1.00 85.31 123 CYS A CA 1
ATOM 1009 C C . CYS A 1 123 ? 3.265 0.193 12.427 1.00 85.31 123 CYS A C 1
ATOM 1011 O O . CYS A 1 123 ? 3.030 -1.016 12.341 1.00 85.31 123 CYS A O 1
ATOM 1013 N N . PRO A 1 124 ? 2.697 0.951 13.381 1.00 85.31 124 PRO A N 1
ATOM 1014 C CA . PRO A 1 124 ? 1.738 0.414 14.338 1.00 85.31 124 PRO A CA 1
ATOM 1015 C C . PRO A 1 124 ? 0.366 0.170 13.692 1.00 85.31 124 PRO A C 1
ATOM 1017 O O . PRO A 1 124 ? -0.091 0.965 12.873 1.00 85.31 124 PRO A O 1
ATOM 1020 N N . SER A 1 125 ? -0.315 -0.903 14.107 1.00 85.69 125 SER A N 1
ATOM 1021 C CA . SER A 1 125 ? -1.741 -1.135 13.812 1.00 85.69 125 SER A CA 1
ATOM 1022 C C . SER A 1 125 ? -2.673 -0.456 14.826 1.00 85.69 125 SER A C 1
ATOM 1024 O O . SER A 1 125 ? -3.839 -0.204 14.526 1.00 85.69 125 SER A O 1
ATOM 1026 N N . CYS A 1 126 ? -2.150 -0.173 16.020 1.00 88.88 126 CYS A N 1
ATOM 1027 C CA . CYS A 1 126 ? -2.792 0.526 17.130 1.00 88.88 126 CYS A CA 1
ATOM 1028 C C . CYS A 1 126 ? -1.766 1.414 17.837 1.00 88.88 126 CYS A C 1
ATOM 1030 O O . CYS A 1 126 ? -0.581 1.068 17.901 1.00 88.88 126 CYS A O 1
ATOM 1032 N N . LYS A 1 127 ? -2.210 2.534 18.406 1.00 89.19 127 LYS A N 1
ATOM 1033 C CA . LYS A 1 127 ? -1.341 3.473 19.116 1.00 89.19 127 LYS A CA 1
ATOM 1034 C C . LYS A 1 127 ? -2.152 4.350 20.062 1.00 89.19 127 LYS A C 1
ATOM 1036 O O . LYS A 1 127 ? -3.264 4.755 19.741 1.00 89.19 127 LYS A O 1
ATOM 1041 N N . ILE A 1 128 ? -1.546 4.698 21.193 1.00 89.56 128 ILE A N 1
ATOM 1042 C CA . ILE A 1 128 ? -2.003 5.798 22.046 1.00 89.56 128 ILE A CA 1
ATOM 1043 C C . ILE A 1 128 ? -1.313 7.077 21.564 1.00 89.56 128 ILE A C 1
ATOM 1045 O O . ILE A 1 128 ? -0.080 7.162 21.526 1.00 89.56 128 ILE A O 1
ATOM 1049 N N . ILE A 1 129 ? -2.104 8.066 21.165 1.00 84.50 129 ILE A N 1
ATOM 1050 C CA . ILE A 1 129 ? -1.633 9.367 20.697 1.00 84.50 129 ILE A CA 1
ATOM 1051 C C . ILE A 1 129 ? -1.600 10.327 21.888 1.00 84.50 129 ILE A C 1
ATOM 1053 O O . ILE A 1 129 ? -2.615 10.568 22.533 1.00 84.50 129 ILE A O 1
ATOM 1057 N N . LYS A 1 130 ? -0.422 10.887 22.175 1.00 76.81 130 LYS A N 1
ATOM 1058 C CA . LYS A 1 130 ? -0.222 11.908 23.215 1.00 76.81 130 LYS A CA 1
ATOM 1059 C C . LYS A 1 130 ? -0.520 13.302 22.654 1.00 76.81 130 LYS A C 1
ATOM 1061 O O . LYS A 1 130 ? 0.382 14.119 22.508 1.00 76.81 130 LYS A O 1
ATOM 1066 N N . GLU A 1 131 ? -1.761 13.523 22.260 1.00 72.75 131 GLU A N 1
ATOM 1067 C CA . GLU A 1 131 ? -2.294 14.835 21.884 1.00 72.75 131 GLU A CA 1
ATOM 1068 C C . GLU A 1 131 ? -3.437 15.164 22.838 1.00 72.75 131 GLU A C 1
ATOM 1070 O O . GLU A 1 131 ? -4.079 14.236 23.322 1.00 72.75 131 GLU A O 1
ATOM 1075 N N . ASP A 1 132 ? -3.686 16.451 23.076 1.00 64.31 132 ASP A N 1
ATOM 1076 C CA . ASP A 1 132 ? -4.733 16.911 23.993 1.00 64.31 132 ASP A CA 1
ATOM 1077 C C . ASP A 1 132 ? -5.857 17.649 23.239 1.00 64.31 132 ASP A C 1
ATOM 1079 O O . ASP A 1 132 ? -5.830 18.874 23.085 1.00 64.31 132 ASP A O 1
ATOM 1083 N N . PRO A 1 133 ? -6.783 16.896 22.623 1.00 68.19 133 PRO A N 1
ATOM 1084 C CA . PRO A 1 133 ? -8.153 17.383 22.472 1.00 68.19 133 PRO A CA 1
ATOM 1085 C C . PRO A 1 133 ? -9.200 16.371 22.952 1.00 68.19 133 PRO A C 1
ATOM 1087 O O . PRO A 1 133 ? -8.955 15.169 23.059 1.00 68.19 133 PRO A O 1
ATOM 1090 N N . GLU A 1 134 ? -10.404 16.891 23.171 1.00 85.62 134 GLU A N 1
ATOM 1091 C CA . GLU A 1 134 ? -11.607 16.121 23.470 1.00 85.62 134 GLU A CA 1
ATOM 1092 C C . GLU A 1 134 ? -11.892 15.074 22.376 1.00 85.62 134 GLU A C 1
ATOM 1094 O O . GLU A 1 134 ? -11.700 15.318 21.179 1.00 85.62 134 GLU A O 1
ATOM 1099 N N . ALA A 1 135 ? -12.306 13.876 22.792 1.00 92.19 135 ALA A N 1
ATOM 1100 C CA . ALA A 1 135 ? -12.664 12.806 21.870 1.00 92.19 135 ALA A CA 1
ATOM 1101 C C . ALA A 1 135 ? -13.953 13.151 21.112 1.00 92.19 135 ALA A C 1
ATOM 1103 O O . ALA A 1 135 ? -14.850 13.786 21.663 1.00 92.19 135 ALA A O 1
ATOM 1104 N N . LEU A 1 136 ? -14.072 12.674 19.872 1.00 94.38 136 LEU A N 1
ATOM 1105 C CA . LEU A 1 136 ? -15.309 12.803 19.109 1.00 94.38 136 LEU A CA 1
ATOM 1106 C C . LEU A 1 136 ? -16.469 12.104 19.826 1.00 94.38 136 LEU A C 1
ATOM 1108 O O . LEU A 1 136 ? -16.358 10.956 20.275 1.00 94.38 136 LEU A O 1
ATOM 1112 N N . SER A 1 137 ? -17.602 12.792 19.865 1.00 95.62 137 SER A N 1
ATOM 1113 C CA . SER A 1 137 ? -18.887 12.245 20.280 1.00 95.62 137 SER A CA 1
ATOM 1114 C C . SER A 1 137 ? -19.392 11.182 19.297 1.00 95.62 137 SER A C 1
ATOM 1116 O O . SER A 1 137 ? -18.917 11.052 18.165 1.00 95.62 137 SER A O 1
ATOM 1118 N N . PHE A 1 138 ? -20.391 10.404 19.717 1.00 96.00 138 PHE A N 1
ATOM 1119 C CA . PHE A 1 138 ? -21.000 9.394 18.852 1.00 96.00 138 PHE A CA 1
ATOM 1120 C C . PHE A 1 138 ? -21.596 10.000 17.572 1.00 96.00 138 PHE A C 1
ATOM 1122 O O . PHE A 1 138 ? -21.329 9.497 16.485 1.00 96.00 138 PHE A O 1
ATOM 1129 N N . GLU A 1 139 ? -22.325 11.112 17.684 1.00 96.75 139 GLU A N 1
ATOM 1130 C CA . GLU A 1 139 ? -22.950 11.798 16.542 1.00 96.75 139 GLU A CA 1
ATOM 1131 C C . GLU A 1 139 ? -21.916 12.318 15.531 1.00 96.75 139 GLU A C 1
ATOM 1133 O O . GLU A 1 139 ? -22.118 12.262 14.313 1.00 96.75 139 GLU A O 1
ATOM 1138 N N . GLU A 1 140 ? -20.758 12.768 16.018 1.00 96.56 140 GLU A N 1
ATOM 1139 C CA . GLU A 1 140 ? -19.646 13.152 15.150 1.00 96.56 140 GLU A CA 1
ATOM 1140 C C . GLU A 1 140 ? -19.065 11.941 14.418 1.00 96.56 140 GLU A C 1
ATOM 1142 O O . GLU A 1 140 ? -18.797 12.030 13.220 1.00 96.56 140 GLU A O 1
ATOM 1147 N N . TRP A 1 141 ? -18.934 10.784 15.077 1.00 97.50 141 TRP A N 1
ATOM 1148 C CA . TRP A 1 141 ? -18.534 9.549 14.397 1.00 97.50 141 TRP A CA 1
ATOM 1149 C C . TRP A 1 141 ? -19.533 9.113 13.327 1.00 97.50 141 TRP A C 1
ATOM 1151 O O . TRP A 1 141 ? -19.107 8.707 12.244 1.00 97.50 141 TRP A O 1
ATOM 1161 N N . LEU A 1 142 ? -20.840 9.224 13.585 1.00 97.75 142 LEU A N 1
ATOM 1162 C CA . LEU A 1 142 ? -21.866 8.938 12.577 1.00 97.75 142 LEU A CA 1
ATOM 1163 C C . LEU A 1 142 ? -21.714 9.863 11.365 1.00 97.75 142 LEU A C 1
ATOM 1165 O O . LEU A 1 142 ? -21.674 9.392 10.228 1.00 97.75 142 LEU A O 1
ATOM 1169 N N . THR A 1 143 ? -21.507 11.159 11.614 1.00 97.38 143 THR A N 1
ATOM 1170 C CA . THR A 1 143 ? -21.248 12.159 10.569 1.00 97.38 143 THR A CA 1
ATOM 1171 C C . THR A 1 143 ? -19.991 11.824 9.761 1.00 97.38 143 THR A C 1
ATOM 1173 O O . THR A 1 143 ? -19.990 11.926 8.534 1.00 97.38 143 THR A O 1
ATOM 1176 N N . VAL A 1 144 ? -18.917 11.386 10.424 1.00 97.81 144 VAL A N 1
ATOM 1177 C CA . VAL A 1 144 ? -17.685 10.945 9.758 1.00 97.81 144 VAL A CA 1
ATOM 1178 C C . VAL A 1 144 ? -17.953 9.737 8.861 1.00 97.81 144 VAL A C 1
ATOM 1180 O O . VAL A 1 144 ? -17.528 9.739 7.706 1.00 97.81 144 VAL A O 1
ATOM 1183 N N . VAL A 1 145 ? -18.676 8.722 9.344 1.00 98.12 145 VAL A N 1
ATOM 1184 C CA . VAL A 1 145 ? -19.027 7.543 8.533 1.00 98.12 145 VAL A CA 1
ATOM 1185 C C . VAL A 1 145 ? -19.866 7.944 7.318 1.00 98.12 145 VAL A C 1
ATOM 1187 O O . VAL A 1 145 ? -19.586 7.474 6.215 1.00 98.12 145 VAL A O 1
ATOM 1190 N N . ASP A 1 146 ? -20.829 8.851 7.482 1.00 97.12 146 ASP A N 1
ATOM 1191 C CA . ASP A 1 146 ? -21.647 9.371 6.382 1.00 97.12 146 ASP A CA 1
ATOM 1192 C C . ASP A 1 146 ? -20.822 10.101 5.324 1.00 97.12 146 ASP A C 1
ATOM 1194 O O . ASP A 1 146 ? -20.977 9.857 4.123 1.00 97.12 146 ASP A O 1
ATOM 1198 N N . GLN A 1 147 ? -19.893 10.956 5.753 1.00 95.62 147 GLN A N 1
ATOM 1199 C CA . GLN A 1 147 ? -18.983 11.620 4.829 1.00 95.62 147 GLN A CA 1
ATOM 1200 C C . GLN A 1 147 ? -18.125 10.595 4.083 1.00 95.62 147 GLN A C 1
ATOM 1202 O O . GLN A 1 147 ? -18.044 10.651 2.857 1.00 95.62 147 GLN A O 1
ATOM 1207 N N . LEU A 1 148 ? -17.521 9.630 4.781 1.00 96.50 148 LEU A N 1
ATOM 1208 C CA . LEU A 1 148 ? -16.699 8.588 4.158 1.00 96.50 148 LEU A CA 1
ATOM 1209 C C . LEU A 1 148 ? -17.501 7.752 3.147 1.00 96.50 148 LEU A C 1
ATOM 1211 O O . LEU A 1 148 ? -16.995 7.467 2.060 1.00 96.50 148 LEU A O 1
ATOM 1215 N N . ALA A 1 149 ? -18.756 7.419 3.461 1.00 95.56 149 ALA A N 1
ATOM 1216 C CA . ALA A 1 149 ? -19.669 6.741 2.545 1.00 95.56 149 ALA A CA 1
ATOM 1217 C C . ALA A 1 149 ? -19.924 7.573 1.279 1.00 95.56 149 ALA A C 1
ATOM 1219 O O . ALA A 1 149 ? -19.879 7.037 0.173 1.00 95.56 149 ALA A O 1
ATOM 1220 N N . SER A 1 150 ? -20.106 8.893 1.416 1.00 92.38 150 SER A N 1
ATOM 1221 C CA . SER A 1 150 ? -20.283 9.796 0.267 1.00 92.38 150 SER A CA 1
ATOM 1222 C C . SER A 1 150 ? -19.051 9.873 -0.650 1.00 92.38 150 SER A C 1
ATOM 1224 O O . SER A 1 150 ? -19.195 10.099 -1.850 1.00 92.38 150 SER A O 1
ATOM 1226 N N . TYR A 1 151 ? -17.850 9.614 -0.113 1.00 90.81 151 TYR A N 1
ATOM 1227 C CA . TYR A 1 151 ? -16.604 9.487 -0.885 1.00 90.81 151 TYR A CA 1
ATOM 1228 C C . TYR A 1 151 ? -16.362 8.076 -1.442 1.00 90.81 151 TYR A C 1
ATOM 1230 O O . TYR A 1 151 ? -15.325 7.834 -2.060 1.00 90.81 151 TYR A O 1
ATOM 1238 N N . GLY A 1 152 ? -17.297 7.144 -1.239 1.00 92.25 152 GLY A N 1
ATOM 1239 C CA . GLY A 1 152 ? -17.205 5.783 -1.759 1.00 92.25 152 GLY A CA 1
ATOM 1240 C C . GLY A 1 152 ? -16.217 4.895 -1.005 1.00 92.25 152 GLY A C 1
ATOM 1241 O O . GLY A 1 152 ? -15.597 4.034 -1.629 1.00 92.25 152 GLY A O 1
ATOM 1242 N N . VAL A 1 153 ? -16.054 5.093 0.314 1.00 96.69 153 VAL A N 1
ATOM 1243 C CA . VAL A 1 153 ? -15.186 4.231 1.131 1.00 96.69 153 VAL A CA 1
ATOM 1244 C C . VAL A 1 153 ? -15.549 2.754 0.956 1.00 96.69 153 VAL A C 1
ATOM 1246 O O . VAL A 1 153 ? -16.695 2.359 1.158 1.00 96.69 153 VAL A O 1
ATOM 1249 N N . SER A 1 154 ? -14.575 1.917 0.589 1.00 96.19 154 SER A N 1
ATOM 1250 C CA . SER A 1 154 ? -14.822 0.470 0.450 1.00 96.19 154 SER A CA 1
ATOM 1251 C C . SER A 1 154 ? -14.762 -0.253 1.788 1.00 96.19 154 SER A C 1
ATOM 1253 O O . SER A 1 154 ? -15.552 -1.157 2.059 1.00 96.19 154 SER A O 1
ATOM 1255 N N . THR A 1 155 ? -13.781 0.104 2.619 1.00 97.81 155 THR A N 1
ATOM 1256 C CA . THR A 1 155 ? -13.517 -0.578 3.887 1.00 97.81 155 THR A CA 1
ATOM 1257 C C . THR A 1 155 ? -13.196 0.410 4.998 1.00 97.81 155 THR A C 1
ATOM 1259 O O . THR A 1 155 ? -12.387 1.321 4.818 1.00 97.81 155 THR A O 1
ATOM 1262 N N . ILE A 1 156 ? -13.778 0.189 6.174 1.00 98.44 156 ILE A N 1
ATOM 1263 C CA . ILE A 1 156 ? -13.398 0.877 7.407 1.00 98.44 156 ILE A CA 1
ATOM 1264 C C . ILE A 1 156 ? -12.643 -0.094 8.317 1.00 98.44 156 ILE A C 1
ATOM 1266 O O . ILE A 1 156 ? -13.071 -1.228 8.523 1.00 98.44 156 ILE A O 1
ATOM 1270 N N . LEU A 1 157 ? -11.518 0.359 8.871 1.00 97.81 157 LEU A N 1
ATOM 1271 C CA . LEU A 1 157 ? -10.797 -0.321 9.944 1.00 97.81 157 LEU A CA 1
ATOM 1272 C C . LEU A 1 157 ? -11.015 0.436 11.254 1.00 97.81 157 LEU A C 1
ATOM 1274 O O . LEU A 1 157 ? -10.535 1.558 11.391 1.00 97.81 157 LEU A O 1
ATOM 1278 N N . LEU A 1 158 ? -11.676 -0.183 12.229 1.00 97.00 158 LEU A N 1
ATOM 1279 C CA . LEU A 1 158 ? -11.741 0.347 13.591 1.00 97.00 158 LEU A CA 1
ATOM 1280 C C . LEU A 1 158 ? -10.500 -0.075 14.373 1.00 97.00 158 LEU A C 1
ATOM 1282 O O . LEU A 1 158 ? -10.144 -1.252 14.403 1.00 97.00 158 LEU A O 1
ATOM 1286 N N . THR A 1 159 ? -9.849 0.889 15.010 1.00 95.00 159 THR A N 1
ATOM 1287 C CA . THR A 1 159 ? -8.659 0.697 15.846 1.00 95.00 159 THR A CA 1
ATOM 1288 C C . THR A 1 159 ? -8.688 1.676 17.027 1.00 95.00 159 THR A C 1
ATOM 1290 O O . THR A 1 159 ? -9.707 2.313 17.302 1.00 95.00 159 THR A O 1
ATOM 1293 N N . GLY A 1 160 ? -7.586 1.799 17.759 1.00 87.19 160 GLY A N 1
ATOM 1294 C CA . GLY A 1 160 ? -7.482 2.653 18.931 1.00 87.19 160 GLY A CA 1
ATOM 1295 C C . GLY A 1 160 ? -6.094 2.641 19.564 1.00 87.19 160 GLY A C 1
ATOM 1296 O O . GLY A 1 160 ? -5.100 2.266 18.934 1.00 87.19 160 GLY A O 1
ATOM 1297 N N . GLY A 1 161 ? -6.073 2.946 20.861 1.00 86.62 161 GLY A N 1
ATOM 1298 C CA . GLY A 1 161 ? -5.336 2.098 21.796 1.00 86.62 161 GLY A CA 1
ATOM 1299 C C . GLY A 1 161 ? -5.958 0.693 21.818 1.00 86.62 161 GLY A C 1
ATOM 1300 O O . GLY A 1 161 ? -5.293 -0.283 21.486 1.00 86.62 161 GLY A O 1
ATOM 1301 N N . GLU A 1 162 ? -7.255 0.599 22.118 1.00 91.50 162 GLU A N 1
ATOM 1302 C CA . GLU A 1 162 ? -8.099 -0.588 21.931 1.00 91.50 162 GLU A CA 1
ATOM 1303 C C . GLU A 1 162 ? -9.524 -0.162 21.536 1.00 91.50 162 GLU A C 1
ATOM 1305 O O . GLU A 1 162 ? -10.217 0.516 22.298 1.00 91.50 162 GLU A O 1
ATOM 1310 N N . ALA A 1 163 ? -9.975 -0.565 20.343 1.00 91.81 163 ALA A N 1
ATOM 1311 C CA . ALA A 1 163 ? -11.252 -0.126 19.775 1.00 91.81 163 ALA A CA 1
ATOM 1312 C C . ALA A 1 163 ? -12.453 -0.529 20.647 1.00 91.81 163 ALA A C 1
ATOM 1314 O O . ALA A 1 163 ? -13.377 0.260 20.843 1.00 91.81 163 ALA A O 1
ATOM 1315 N N . ALA A 1 164 ? -12.418 -1.738 21.214 1.00 88.88 164 ALA A N 1
ATOM 1316 C CA . ALA A 1 164 ? -13.520 -2.295 21.993 1.00 88.88 164 ALA A CA 1
ATOM 1317 C C . ALA A 1 164 ? -13.713 -1.651 23.386 1.00 88.88 164 ALA A C 1
ATOM 1319 O O . ALA A 1 164 ? -14.692 -1.975 24.063 1.00 88.88 164 ALA A O 1
ATOM 1320 N N . ILE A 1 165 ? -12.828 -0.735 23.812 1.00 90.44 165 ILE A N 1
ATOM 1321 C CA . ILE A 1 165 ? -13.046 0.110 25.005 1.00 90.44 165 ILE A CA 1
ATOM 1322 C C . ILE A 1 165 ? -14.071 1.209 24.725 1.00 90.44 165 ILE A C 1
ATOM 1324 O O . ILE A 1 165 ? -14.788 1.611 25.637 1.00 90.44 165 ILE A O 1
ATOM 1328 N N . SER A 1 166 ? -14.162 1.682 23.477 1.00 90.50 166 SER A N 1
ATOM 1329 C CA . SER A 1 166 ? -15.063 2.780 23.129 1.00 90.50 166 SER A CA 1
ATOM 1330 C C . SER A 1 166 ? -16.504 2.453 23.554 1.00 90.50 166 SER A C 1
ATOM 1332 O O . SER A 1 166 ? -17.015 1.386 23.182 1.00 90.50 166 SER A O 1
ATOM 1334 N N . PRO A 1 167 ? -17.195 3.349 24.289 1.00 89.25 167 PRO A N 1
ATOM 1335 C CA . PRO A 1 167 ? -18.573 3.112 24.725 1.00 89.25 167 PRO A CA 1
ATOM 1336 C C . PRO A 1 167 ? -19.528 2.945 23.537 1.00 89.25 167 PRO A C 1
ATOM 1338 O O . PRO A 1 167 ? -20.550 2.275 23.651 1.00 89.25 167 PRO A O 1
ATOM 1341 N N . PHE A 1 168 ? -19.157 3.489 22.376 1.00 91.31 168 PHE A N 1
ATOM 1342 C CA . PHE A 1 168 ? -19.958 3.478 21.156 1.00 91.31 168 PHE A CA 1
ATOM 1343 C C . PHE A 1 168 ? -19.609 2.330 20.199 1.00 91.31 168 PHE A C 1
ATOM 1345 O O . PHE A 1 168 ? -20.161 2.259 19.103 1.00 91.31 168 PHE A O 1
ATOM 1352 N N . PHE A 1 169 ? -18.700 1.423 20.581 1.00 92.88 169 PHE A N 1
ATOM 1353 C CA . PHE A 1 169 ? -18.174 0.384 19.690 1.00 92.88 169 PHE A CA 1
ATOM 1354 C C . PHE A 1 169 ? -19.277 -0.432 18.996 1.00 92.88 169 PHE A C 1
ATOM 1356 O O . PHE A 1 169 ? -19.277 -0.549 17.771 1.00 92.88 169 PHE A O 1
ATOM 1363 N N . LYS A 1 170 ? -20.240 -0.978 19.757 1.00 92.88 170 LYS A N 1
ATOM 1364 C CA . LYS A 1 170 ? -21.297 -1.851 19.204 1.00 92.88 170 LYS A CA 1
ATOM 1365 C C . LYS A 1 170 ? -22.188 -1.116 18.214 1.00 92.88 170 LYS A C 1
ATOM 1367 O O . LYS A 1 170 ? -22.517 -1.662 17.161 1.00 92.88 170 LYS A O 1
ATOM 1372 N N . ASP A 1 171 ? -22.584 0.101 18.561 1.00 95.00 171 ASP A N 1
ATOM 1373 C CA . ASP A 1 171 ? -23.528 0.871 17.760 1.00 95.00 171 ASP A CA 1
ATOM 1374 C C . ASP A 1 171 ? -22.855 1.425 16.505 1.00 95.00 171 ASP A C 1
ATOM 1376 O O . ASP A 1 171 ? -23.446 1.370 15.428 1.00 95.00 171 ASP A O 1
ATOM 1380 N N . LEU A 1 172 ? -21.579 1.811 16.593 1.00 96.06 172 LEU A N 1
ATOM 1381 C CA . LEU A 1 172 ? -20.796 2.216 15.430 1.00 96.06 172 LEU A CA 1
ATOM 1382 C C . LEU A 1 172 ? -20.541 1.045 14.466 1.00 96.06 172 LEU A C 1
ATOM 1384 O O . LEU A 1 172 ? -20.690 1.210 13.257 1.00 96.06 172 LEU A O 1
ATOM 1388 N N . VAL A 1 173 ? -20.228 -0.153 14.980 1.00 95.88 173 VAL A N 1
ATOM 1389 C CA . VAL A 1 173 ? -20.111 -1.379 14.164 1.00 95.88 173 VAL A CA 1
ATOM 1390 C C . VAL A 1 173 ? -21.409 -1.639 13.396 1.00 95.88 173 VAL A C 1
ATOM 1392 O O . VAL A 1 173 ? -21.374 -1.814 12.179 1.00 95.88 173 VAL A O 1
ATOM 1395 N N . ARG A 1 174 ? -22.561 -1.617 14.080 1.00 95.81 174 ARG A N 1
ATOM 1396 C CA . ARG A 1 174 ? -23.876 -1.802 13.440 1.00 95.81 174 ARG A CA 1
ATOM 1397 C C . ARG A 1 174 ? -24.153 -0.732 12.391 1.00 95.81 174 ARG A C 1
ATOM 1399 O O . ARG A 1 174 ? -24.622 -1.056 11.305 1.00 95.81 174 ARG A O 1
ATOM 1406 N N . TYR A 1 175 ? -23.855 0.526 12.704 1.00 97.50 175 TYR A N 1
ATOM 1407 C CA . TYR A 1 175 ? -24.085 1.643 11.797 1.00 97.50 175 TYR A CA 1
ATOM 1408 C C . TYR A 1 175 ? -23.286 1.498 10.495 1.00 97.50 175 TYR A C 1
ATOM 1410 O O . TYR A 1 175 ? -23.850 1.624 9.409 1.00 97.50 175 TYR A O 1
ATOM 1418 N N . ILE A 1 176 ? -21.996 1.157 10.592 1.00 97.81 176 ILE A N 1
ATOM 1419 C CA . ILE A 1 176 ? -21.120 0.945 9.430 1.00 97.81 176 ILE A CA 1
ATOM 1420 C C . ILE A 1 176 ? -21.616 -0.227 8.570 1.00 97.81 176 ILE A C 1
ATOM 1422 O O . ILE A 1 176 ? -21.709 -0.096 7.349 1.00 97.81 176 ILE A O 1
ATOM 1426 N N . LEU A 1 177 ? -21.981 -1.353 9.193 1.00 96.69 177 LEU A N 1
ATOM 1427 C CA . LEU A 1 177 ? -22.500 -2.522 8.475 1.00 96.69 177 LEU A CA 1
ATOM 1428 C C . LEU A 1 177 ? -23.831 -2.220 7.769 1.00 96.69 177 LEU A C 1
ATOM 1430 O O . LEU A 1 177 ? -24.006 -2.591 6.611 1.00 96.69 177 LEU A O 1
ATOM 1434 N N . ASN A 1 178 ? -24.738 -1.476 8.413 1.00 96.88 178 ASN A N 1
ATOM 1435 C CA . ASN A 1 178 ? -26.017 -1.066 7.820 1.00 96.88 178 ASN A CA 1
ATOM 1436 C C . ASN A 1 178 ? -25.853 -0.130 6.610 1.00 96.88 178 ASN A C 1
ATOM 1438 O O . ASN A 1 178 ? -26.742 -0.062 5.764 1.00 96.88 178 ASN A O 1
ATOM 1442 N N . LYS A 1 179 ? -24.719 0.574 6.497 1.00 96.44 179 LYS A N 1
ATOM 1443 C CA . LYS A 1 179 ? -24.360 1.376 5.314 1.00 96.44 179 LYS A CA 1
ATOM 1444 C C . LYS A 1 179 ? -23.809 0.529 4.159 1.00 96.44 179 LYS A C 1
ATOM 1446 O O . LYS A 1 179 ? -23.510 1.079 3.104 1.00 96.44 179 LYS A O 1
ATOM 1451 N N . GLY A 1 180 ? -23.658 -0.785 4.344 1.00 96.06 180 GLY A N 1
ATOM 1452 C CA . GLY A 1 180 ? -23.070 -1.687 3.351 1.00 96.06 180 GLY A CA 1
ATOM 1453 C C . GLY A 1 180 ? -21.553 -1.537 3.206 1.00 96.06 180 GLY A C 1
ATOM 1454 O O . GLY A 1 180 ? -20.989 -1.964 2.201 1.00 96.06 180 GLY A O 1
ATOM 1455 N N . ILE A 1 181 ? -20.884 -0.920 4.185 1.00 97.81 181 ILE A N 1
ATOM 1456 C CA . ILE A 1 181 ? -19.433 -0.715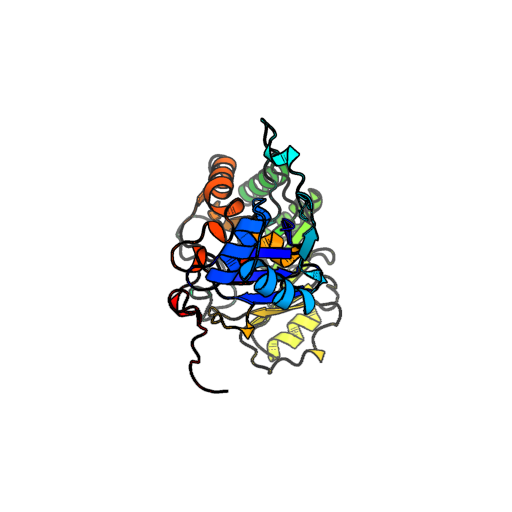 4.168 1.00 97.81 181 ILE A CA 1
ATOM 1457 C C . ILE A 1 181 ? -18.752 -1.950 4.763 1.00 97.81 181 ILE A C 1
ATOM 1459 O O . ILE A 1 181 ? -19.125 -2.420 5.840 1.00 97.81 181 ILE A O 1
ATOM 1463 N N . SER A 1 182 ? -17.714 -2.462 4.092 1.00 97.75 182 SER A N 1
ATOM 1464 C CA . SER A 1 182 ? -16.927 -3.573 4.639 1.00 97.75 182 SER A CA 1
ATOM 1465 C C . SER A 1 182 ? -16.176 -3.128 5.892 1.00 97.75 182 SER A C 1
ATOM 1467 O O . SER A 1 182 ? -15.577 -2.052 5.919 1.00 97.75 182 SER A O 1
ATOM 1469 N N . LEU A 1 183 ? -16.163 -3.964 6.926 1.00 97.75 183 LEU A N 1
ATOM 1470 C CA . LEU A 1 183 ? -15.612 -3.598 8.225 1.00 97.75 183 LEU A CA 1
ATOM 1471 C C . LEU A 1 183 ? -14.503 -4.554 8.655 1.00 97.75 183 LEU A C 1
ATOM 1473 O O . LEU A 1 183 ? -14.639 -5.775 8.580 1.00 97.75 183 LEU A O 1
ATOM 1477 N N . SER A 1 184 ? -13.408 -3.975 9.142 1.00 96.94 184 SER A N 1
ATOM 1478 C CA . SER A 1 184 ? -12.370 -4.667 9.897 1.00 96.94 184 SER A CA 1
ATOM 1479 C C . SER A 1 184 ? -12.255 -4.072 11.298 1.00 96.94 184 SER A C 1
ATOM 1481 O O . SER A 1 184 ? -12.404 -2.863 11.476 1.00 96.94 184 SER A O 1
ATOM 1483 N N . VAL A 1 185 ? -11.948 -4.897 12.294 1.00 95.50 185 VAL A N 1
ATOM 1484 C CA . VAL A 1 185 ? -11.711 -4.448 13.673 1.00 95.50 185 VAL A CA 1
ATOM 1485 C C . VAL A 1 185 ? -10.348 -4.928 14.133 1.00 95.50 185 VAL A C 1
ATOM 1487 O O . VAL A 1 185 ? -10.071 -6.125 14.111 1.00 95.50 185 VAL A O 1
ATOM 1490 N N . HIS A 1 186 ? -9.516 -3.997 14.587 1.00 94.44 186 HIS A N 1
ATOM 1491 C CA . HIS A 1 186 ? -8.281 -4.292 15.297 1.00 94.44 186 HIS A CA 1
ATOM 1492 C C . HIS A 1 186 ? -8.529 -4.416 16.807 1.00 94.44 186 HIS A C 1
ATOM 1494 O O . HIS A 1 186 ? -9.225 -3.586 17.392 1.00 94.44 186 HIS A O 1
ATO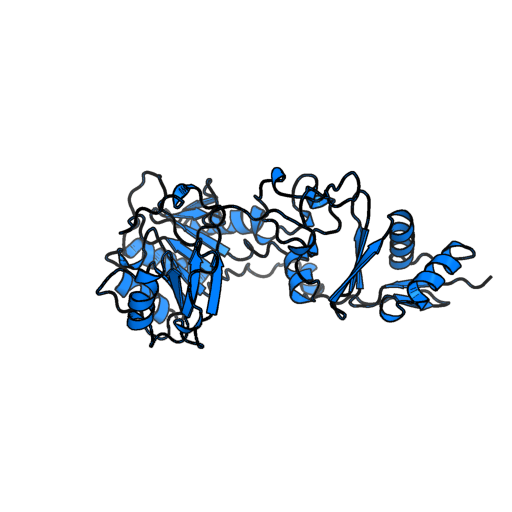M 1500 N N . THR A 1 187 ? -7.966 -5.452 17.434 1.00 91.69 187 THR A N 1
ATOM 1501 C CA . THR A 1 187 ? -8.033 -5.670 18.888 1.00 91.69 187 THR A CA 1
ATOM 1502 C C . THR A 1 187 ? -6.796 -6.397 19.422 1.00 91.69 187 THR A C 1
ATOM 1504 O O . THR A 1 187 ? -6.130 -7.155 18.713 1.00 91.69 187 THR A O 1
ATOM 1507 N N . ASN A 1 188 ? -6.500 -6.214 20.706 1.00 88.56 188 ASN A N 1
ATOM 1508 C CA . ASN A 1 188 ? -5.542 -7.007 21.472 1.00 88.56 188 ASN A CA 1
ATOM 1509 C C . ASN A 1 188 ? -6.136 -8.328 22.006 1.00 88.56 188 ASN A C 1
ATOM 1511 O O . ASN A 1 188 ? -5.405 -9.177 22.507 1.00 88.56 188 ASN A O 1
ATOM 1515 N N . GLY A 1 189 ? -7.459 -8.514 21.912 1.00 86.25 189 GLY A N 1
ATOM 1516 C CA . GLY A 1 189 ? -8.155 -9.758 22.247 1.00 86.25 189 GLY A CA 1
ATOM 1517 C C . GLY A 1 189 ? -8.497 -9.980 23.730 1.00 86.25 189 GLY A C 1
ATOM 1518 O O . GLY A 1 189 ? -9.221 -10.935 24.040 1.00 86.25 189 GLY A O 1
ATOM 1519 N N . PHE A 1 190 ? -8.076 -9.107 24.651 1.00 81.12 190 PHE A N 1
ATOM 1520 C CA . PHE A 1 190 ? -8.227 -9.320 26.102 1.00 81.12 190 PHE A CA 1
ATOM 1521 C C . PHE A 1 190 ? -9.570 -8.865 26.690 1.00 81.12 190 PHE A C 1
ATOM 1523 O O . PHE A 1 190 ? -9.966 -9.344 27.753 1.00 81.12 190 PHE A O 1
ATOM 1530 N N . LEU A 1 191 ? -10.318 -7.991 26.011 1.00 71.00 191 LEU A N 1
ATOM 1531 C CA . LEU A 1 191 ? -11.577 -7.470 26.556 1.00 71.00 191 LEU A CA 1
ATOM 1532 C C . LEU A 1 191 ? -12.700 -8.509 26.529 1.00 71.00 191 LEU A C 1
ATOM 1534 O O . LEU A 1 191 ? -13.125 -8.973 25.471 1.00 71.00 191 LEU A O 1
ATOM 1538 N N . LYS A 1 192 ? -13.221 -8.874 27.701 1.00 60.69 192 LYS A N 1
ATOM 1539 C CA . LYS A 1 192 ? -14.450 -9.668 27.828 1.00 60.69 192 LYS A CA 1
ATOM 1540 C C . LYS A 1 192 ? -15.647 -8.738 27.570 1.00 60.69 192 LYS A C 1
ATOM 1542 O O . LYS A 1 192 ? -15.685 -7.685 28.191 1.00 60.69 192 LYS A O 1
ATOM 1547 N N . SER A 1 193 ? -16.608 -9.135 26.718 1.00 52.22 193 SER A N 1
ATOM 1548 C CA . SER A 1 193 ? -17.989 -8.579 26.573 1.00 52.22 193 SER A CA 1
ATOM 1549 C C . SER A 1 193 ? -18.398 -7.856 25.271 1.00 52.22 193 SER A C 1
ATOM 1551 O O . SER A 1 193 ? -19.591 -7.593 25.080 1.00 52.22 193 SER A O 1
ATOM 1553 N N . GLN A 1 194 ? -17.489 -7.582 24.335 1.00 62.19 194 GLN A N 1
ATOM 1554 C CA . GLN A 1 194 ? -17.849 -6.938 23.062 1.00 62.19 194 GLN A CA 1
ATOM 1555 C C . GLN A 1 194 ? -17.922 -8.008 21.960 1.00 62.19 194 GLN A C 1
ATOM 1557 O O . GLN A 1 194 ? -16.894 -8.504 21.501 1.00 62.19 194 GLN A O 1
ATOM 1562 N N . GLN A 1 195 ? -19.141 -8.433 21.598 1.00 69.00 195 GLN A N 1
ATOM 1563 C CA . GLN A 1 195 ? -19.359 -9.339 20.467 1.00 69.00 195 GLN A CA 1
ATOM 1564 C C . GLN A 1 195 ? -19.025 -8.590 19.178 1.00 69.00 195 GLN A C 1
ATOM 1566 O O . GLN A 1 195 ? -19.708 -7.635 18.815 1.00 69.00 195 GLN A O 1
ATOM 1571 N N . ILE A 1 196 ? -17.960 -9.023 18.513 1.00 85.75 196 ILE A N 1
ATOM 1572 C CA . ILE A 1 196 ? -17.685 -8.648 17.131 1.00 85.75 196 ILE A CA 1
ATOM 1573 C C . ILE A 1 196 ? -18.540 -9.595 16.272 1.00 85.75 196 ILE A C 1
ATOM 1575 O O . ILE A 1 196 ? -18.551 -10.794 16.563 1.00 85.75 196 ILE A O 1
ATOM 1579 N N . PRO A 1 197 ? -19.294 -9.108 15.275 1.00 89.25 197 PRO A N 1
ATOM 1580 C CA . PRO A 1 197 ? -20.029 -9.982 14.360 1.00 89.25 197 PRO A CA 1
ATOM 1581 C C . PRO A 1 197 ? -19.079 -10.905 13.578 1.00 89.25 197 PRO A C 1
ATOM 1583 O O . PRO A 1 197 ? -17.937 -10.533 13.303 1.00 89.25 197 PRO A O 1
ATOM 1586 N N . GLN A 1 198 ? -19.507 -12.125 13.244 1.00 88.00 198 GLN A N 1
ATOM 1587 C CA . GLN A 1 198 ? -18.632 -13.128 12.610 1.00 88.00 198 GLN A CA 1
ATOM 1588 C C . GLN A 1 198 ? -18.249 -12.764 11.170 1.00 88.00 198 GLN A C 1
ATOM 1590 O O . GLN A 1 198 ? -17.197 -13.181 10.689 1.00 88.00 198 GLN A O 1
ATOM 1595 N N . GLU A 1 199 ? -19.087 -11.970 10.508 1.00 89.31 199 GLU A N 1
ATOM 1596 C CA . GLU A 1 199 ? -18.886 -11.419 9.171 1.00 89.31 199 GLU A CA 1
ATOM 1597 C C . GLU A 1 199 ? -17.840 -10.292 9.122 1.00 89.31 199 GLU A C 1
ATOM 1599 O O . GLU A 1 199 ? -17.337 -9.964 8.049 1.00 89.31 199 GLU A O 1
ATOM 1604 N N . VAL A 1 200 ? -17.487 -9.704 10.272 1.00 93.62 200 VAL A N 1
ATOM 1605 C CA . VAL A 1 200 ? -16.473 -8.647 10.364 1.00 93.62 200 VAL A CA 1
ATOM 1606 C C . VAL A 1 200 ? -15.079 -9.262 10.340 1.00 93.62 200 VAL A C 1
ATOM 1608 O O . VAL A 1 200 ? -14.784 -10.199 11.086 1.00 93.62 200 VAL A O 1
ATOM 1611 N N . HIS A 1 201 ? -14.188 -8.689 9.527 1.00 95.94 201 HIS A N 1
ATOM 1612 C CA . HIS A 1 201 ? -12.792 -9.109 9.499 1.00 95.94 201 HIS A CA 1
ATOM 1613 C C . HIS A 1 201 ? -12.093 -8.730 10.808 1.00 95.94 201 HIS A C 1
ATOM 1615 O O . HIS A 1 201 ? -11.945 -7.554 11.148 1.00 95.94 201 HIS A O 1
ATOM 1621 N N . LEU A 1 202 ? -11.640 -9.734 11.549 1.00 93.88 202 LEU A N 1
ATOM 1622 C CA . LEU A 1 202 ? -10.958 -9.535 12.817 1.00 93.88 202 LEU A CA 1
ATOM 1623 C C . LEU A 1 202 ? -9.446 -9.449 12.604 1.00 93.88 202 LEU A C 1
ATOM 1625 O O . LEU A 1 202 ? -8.841 -10.360 12.054 1.00 93.88 202 LEU A O 1
ATOM 1629 N N . ILE A 1 203 ? -8.812 -8.391 13.096 1.00 94.12 203 ILE A N 1
ATOM 1630 C CA . ILE A 1 203 ? -7.356 -8.265 13.146 1.00 94.12 203 ILE A CA 1
ATOM 1631 C C . ILE A 1 203 ? -6.936 -8.314 14.610 1.00 94.12 203 ILE A C 1
ATOM 1633 O O . ILE A 1 203 ? -7.227 -7.397 15.375 1.00 94.12 203 ILE A O 1
ATOM 1637 N N . VAL A 1 204 ? -6.249 -9.377 15.016 1.00 90.62 204 VAL A N 1
ATOM 1638 C CA . VAL A 1 204 ? -5.866 -9.580 16.416 1.00 90.62 204 VAL A CA 1
ATOM 1639 C C . VAL A 1 204 ? -4.358 -9.503 16.601 1.00 90.62 204 VAL A C 1
ATOM 1641 O O . VAL A 1 204 ? -3.607 -10.269 15.996 1.00 90.62 204 VAL A O 1
ATOM 1644 N N . SER A 1 205 ? -3.905 -8.573 17.443 1.00 87.94 205 SER A N 1
ATOM 1645 C CA . SER A 1 205 ? -2.497 -8.481 17.836 1.00 87.94 205 SER A CA 1
ATOM 1646 C C . SER A 1 205 ? -2.191 -9.444 18.974 1.00 87.94 205 SER A C 1
ATOM 1648 O O . SER A 1 205 ? -2.873 -9.465 19.995 1.00 87.94 205 SER A O 1
ATOM 1650 N N . LEU A 1 206 ? -1.129 -10.220 18.801 1.00 81.19 206 LEU A N 1
ATOM 1651 C CA . LEU A 1 206 ? -0.699 -11.273 19.708 1.00 81.19 206 LEU A CA 1
ATOM 1652 C C . LEU A 1 206 ? 0.744 -10.993 20.136 1.00 81.19 206 LEU A C 1
ATOM 1654 O O . LEU A 1 206 ? 1.637 -10.871 19.293 1.00 81.19 206 LEU A O 1
ATOM 1658 N N . PHE A 1 207 ? 0.953 -10.882 21.448 1.00 73.31 207 PHE A N 1
ATOM 1659 C CA . PHE A 1 207 ? 2.225 -10.445 22.035 1.00 73.31 207 PHE A CA 1
ATOM 1660 C C . PHE A 1 207 ? 2.976 -11.568 22.772 1.00 73.31 207 PHE A C 1
ATOM 1662 O O . PHE A 1 207 ? 4.201 -11.600 22.733 1.00 73.31 207 PHE A O 1
ATOM 1669 N N . GLU A 1 208 ? 2.264 -12.508 23.407 1.00 68.06 208 GLU A N 1
ATOM 1670 C CA . GLU A 1 208 ? 2.846 -13.587 24.223 1.00 68.06 208 GLU A CA 1
ATOM 1671 C C . GLU A 1 208 ? 2.160 -14.940 23.968 1.00 68.06 208 GLU A C 1
ATOM 1673 O O . GLU A 1 208 ? 0.976 -14.997 23.618 1.00 68.06 208 GLU A O 1
ATOM 1678 N N . SER A 1 209 ? 2.891 -16.044 24.179 1.00 61.88 209 SER A N 1
ATOM 1679 C CA . SER A 1 209 ? 2.406 -17.417 23.956 1.00 61.88 209 SER A CA 1
ATOM 1680 C C . SER A 1 209 ? 1.227 -17.798 24.848 1.00 61.88 209 SER A C 1
ATOM 1682 O O . SER A 1 209 ? 0.319 -18.497 24.404 1.00 61.88 209 SER A O 1
ATOM 1684 N N . ASP A 1 210 ? 1.214 -17.330 26.092 1.00 60.19 210 ASP A N 1
ATOM 1685 C CA . ASP A 1 210 ? 0.244 -17.796 27.088 1.00 60.19 210 ASP A CA 1
ATOM 1686 C C . ASP A 1 210 ? -1.132 -17.162 26.851 1.00 60.19 210 ASP A C 1
ATOM 1688 O O . ASP A 1 210 ? -2.175 -17.805 26.997 1.00 60.19 210 ASP A O 1
ATOM 1692 N N . SER A 1 211 ? -1.128 -15.931 26.340 1.00 70.31 211 SER A N 1
ATOM 1693 C CA . SER A 1 211 ? -2.327 -15.205 25.921 1.00 70.31 211 SER A CA 1
ATOM 1694 C C . SER A 1 211 ? -2.904 -15.717 24.595 1.00 70.31 211 SER A C 1
ATOM 1696 O O . SER A 1 211 ? -4.108 -15.599 24.356 1.00 70.31 211 SER A O 1
ATOM 1698 N N . LEU A 1 212 ? -2.081 -16.351 23.750 1.00 76.75 212 LEU A N 1
ATOM 1699 C CA . LEU A 1 212 ? -2.498 -16.886 22.451 1.00 76.75 212 LEU A CA 1
ATOM 1700 C C . LEU A 1 212 ? -3.624 -17.914 22.581 1.00 76.75 212 LEU A C 1
ATOM 1702 O O . LEU A 1 212 ? -4.621 -17.823 21.870 1.00 76.75 212 LEU A O 1
ATOM 1706 N N . ASN A 1 213 ? -3.488 -18.878 23.496 1.00 79.31 213 ASN A N 1
ATOM 1707 C CA . ASN A 1 213 ? -4.476 -19.947 23.670 1.00 79.31 213 ASN A CA 1
ATOM 1708 C C . ASN A 1 213 ? -5.851 -19.396 24.066 1.00 79.31 213 ASN A C 1
ATOM 1710 O O . ASN A 1 213 ? -6.879 -19.866 23.572 1.00 79.31 213 ASN A O 1
ATOM 1714 N N . ALA A 1 214 ? -5.873 -18.397 24.951 1.00 82.38 214 ALA A N 1
ATOM 1715 C CA . ALA A 1 214 ? -7.104 -17.757 25.396 1.00 82.38 214 ALA A CA 1
ATOM 1716 C C . ALA A 1 214 ? -7.773 -16.982 24.253 1.00 82.38 214 ALA A C 1
ATOM 1718 O O . ALA A 1 214 ? -8.974 -17.137 24.028 1.00 82.38 214 ALA A O 1
ATOM 1719 N N . ILE A 1 215 ? -6.993 -16.206 23.496 1.00 85.56 215 ILE A N 1
ATOM 1720 C CA . ILE A 1 215 ? -7.484 -15.416 22.362 1.00 85.56 215 ILE A CA 1
ATOM 1721 C C . ILE A 1 215 ? -7.991 -16.329 21.242 1.00 85.56 215 ILE A C 1
ATOM 1723 O O . ILE A 1 215 ? -9.108 -16.145 20.760 1.00 85.56 215 ILE A O 1
ATOM 1727 N N . VAL A 1 216 ? -7.226 -17.357 20.870 1.00 85.44 216 VAL A N 1
ATOM 1728 C CA . VAL A 1 216 ? -7.642 -18.323 19.848 1.00 85.44 216 VAL A CA 1
ATOM 1729 C C . VAL A 1 216 ? -8.919 -19.042 20.267 1.00 85.44 216 VAL A C 1
ATOM 1731 O O . VAL A 1 216 ? -9.846 -19.127 19.468 1.00 85.44 216 VAL A O 1
ATOM 1734 N N . ARG A 1 217 ? -9.024 -19.527 21.514 1.00 86.06 217 ARG A N 1
ATOM 1735 C CA . ARG A 1 217 ? -10.271 -20.148 21.999 1.00 86.06 217 ARG A CA 1
ATOM 1736 C C . ARG A 1 217 ? -11.453 -19.191 21.914 1.00 86.06 217 ARG A C 1
ATOM 1738 O O . ARG A 1 217 ? -12.531 -19.607 21.506 1.00 86.06 217 ARG A O 1
ATOM 1745 N N . LYS A 1 218 ? -11.244 -17.929 22.284 1.00 86.25 218 LYS A N 1
ATOM 1746 C CA . LYS A 1 218 ? -12.284 -16.900 22.299 1.00 86.25 218 LYS A CA 1
ATOM 1747 C C . LYS A 1 218 ? -12.807 -16.569 20.901 1.00 86.25 218 LYS A C 1
ATOM 1749 O O . LYS A 1 218 ? -14.013 -16.426 20.738 1.00 86.25 218 LYS A O 1
ATOM 1754 N N . TYR A 1 219 ? -11.927 -16.477 19.904 1.00 88.00 219 TYR A N 1
ATOM 1755 C CA . TYR A 1 219 ? -12.288 -16.071 18.541 1.00 88.00 219 TYR A CA 1
ATOM 1756 C C . TYR A 1 219 ? -12.289 -17.222 17.528 1.00 88.00 219 TYR A C 1
ATOM 1758 O O . TYR A 1 219 ? -12.362 -16.974 16.331 1.00 88.00 219 TYR A O 1
ATOM 1766 N N . ARG A 1 220 ? -12.247 -18.486 17.967 1.00 85.81 220 ARG A N 1
ATOM 1767 C CA . ARG A 1 220 ? -12.114 -19.660 17.081 1.00 85.81 220 ARG A CA 1
ATOM 1768 C C . ARG A 1 220 ? -13.150 -19.716 15.951 1.00 85.81 220 ARG A C 1
ATOM 1770 O O . ARG A 1 220 ? -12.843 -20.225 14.879 1.00 85.81 220 ARG A O 1
ATOM 1777 N N . ASN A 1 221 ? -14.349 -19.190 16.199 1.00 86.75 221 ASN A N 1
ATOM 1778 C CA . ASN A 1 221 ? -15.460 -19.174 15.243 1.00 86.75 221 ASN A CA 1
ATOM 1779 C C . ASN A 1 221 ? -15.427 -17.967 14.283 1.00 86.75 221 ASN A C 1
ATOM 1781 O O . ASN A 1 221 ? -16.231 -17.900 13.361 1.00 86.75 221 ASN A O 1
ATOM 1785 N N . HIS A 1 222 ? -14.507 -17.016 14.468 1.00 89.31 222 HIS A N 1
ATOM 1786 C CA . HIS A 1 222 ? -14.248 -15.958 13.493 1.00 89.31 222 HIS A CA 1
ATOM 1787 C C . HIS A 1 222 ? -13.301 -16.487 12.419 1.00 89.31 222 HIS A C 1
ATOM 1789 O O . HIS A 1 222 ? -12.078 -16.504 12.587 1.00 89.31 222 HIS A O 1
ATOM 1795 N N . HIS A 1 223 ? -13.866 -16.951 11.308 1.00 88.44 223 HIS A N 1
ATOM 1796 C CA . HIS A 1 223 ? -13.079 -17.513 10.210 1.00 88.44 223 HIS A CA 1
ATOM 1797 C C . HIS A 1 223 ? -12.313 -16.444 9.428 1.00 88.44 223 HIS A C 1
ATOM 1799 O O . HIS A 1 223 ? -11.189 -16.703 9.006 1.00 88.44 223 HIS A O 1
ATOM 1805 N N . LEU A 1 224 ? -12.877 -15.239 9.298 1.00 92.94 224 LEU A N 1
ATOM 1806 C CA . LEU A 1 224 ? -12.225 -14.094 8.671 1.00 92.94 224 LEU A CA 1
ATOM 1807 C C . LEU A 1 224 ? -11.346 -13.368 9.698 1.00 92.94 224 LEU A C 1
ATOM 1809 O O . LEU A 1 224 ? -11.727 -12.329 10.234 1.00 92.94 224 LEU A O 1
ATOM 1813 N N . THR A 1 225 ? -10.178 -13.940 9.993 1.00 92.94 225 THR A N 1
ATOM 1814 C CA . THR A 1 225 ? -9.260 -13.392 11.001 1.00 92.94 225 THR A CA 1
ATOM 1815 C C . THR A 1 225 ? -7.828 -13.298 10.487 1.00 92.94 225 THR A C 1
ATOM 1817 O O . THR A 1 225 ? -7.294 -14.251 9.922 1.00 92.94 225 THR A O 1
ATOM 1820 N N . THR A 1 226 ? -7.183 -12.164 10.756 1.00 93.75 226 THR A N 1
ATOM 1821 C CA . THR A 1 226 ? -5.744 -11.952 10.604 1.00 93.75 226 THR A CA 1
ATOM 1822 C C . THR A 1 226 ? -5.091 -11.812 11.978 1.00 93.75 226 THR A C 1
ATOM 1824 O O . THR A 1 226 ? -5.365 -10.879 12.728 1.00 93.75 226 THR A O 1
ATOM 1827 N N . ALA A 1 227 ? -4.187 -12.725 12.306 1.00 89.88 227 ALA A N 1
ATOM 1828 C CA . ALA A 1 227 ? -3.342 -12.682 13.489 1.00 89.88 227 ALA A CA 1
ATOM 1829 C C . ALA A 1 227 ? -2.038 -11.928 13.194 1.00 89.88 227 ALA A C 1
ATOM 1831 O O . ALA A 1 227 ? -1.282 -12.322 12.304 1.00 89.88 227 ALA A O 1
ATOM 1832 N N . ILE A 1 228 ? -1.746 -10.876 13.963 1.00 88.44 228 ILE A N 1
ATOM 1833 C CA . ILE A 1 228 ? -0.476 -10.143 13.910 1.00 88.44 228 ILE A CA 1
ATOM 1834 C C . ILE A 1 228 ? 0.389 -10.551 15.104 1.00 88.44 228 ILE A C 1
ATOM 1836 O O . ILE A 1 228 ? 0.072 -10.237 16.249 1.00 88.44 228 ILE A O 1
ATOM 1840 N N . LEU A 1 229 ? 1.501 -11.230 14.837 1.00 82.94 229 LEU A N 1
ATOM 1841 C CA . LEU A 1 229 ? 2.458 -11.686 15.844 1.00 82.94 229 LEU A CA 1
ATOM 1842 C C . LEU A 1 229 ? 3.558 -10.634 16.048 1.00 82.94 229 LEU A C 1
ATOM 1844 O O . LEU A 1 229 ? 4.335 -10.373 15.127 1.00 82.94 229 LEU A O 1
ATOM 1848 N N . TYR A 1 230 ? 3.649 -10.062 17.250 1.00 76.81 230 TYR A N 1
ATOM 1849 C CA . TYR A 1 230 ? 4.694 -9.105 17.636 1.00 76.81 230 TYR A CA 1
ATOM 1850 C C . TYR A 1 230 ? 5.810 -9.806 18.412 1.00 76.81 230 TYR A C 1
ATOM 1852 O O . TYR A 1 230 ? 5.532 -10.558 19.340 1.00 76.81 230 TYR A O 1
ATOM 1860 N N . SER A 1 231 ? 7.076 -9.557 18.051 1.00 61.97 231 SER A N 1
ATOM 1861 C CA . SER A 1 231 ? 8.279 -10.002 18.796 1.00 61.97 231 SER A CA 1
ATOM 1862 C C . SER A 1 231 ? 8.338 -11.498 19.158 1.00 61.97 231 SER A C 1
ATOM 1864 O O . SER A 1 231 ? 9.085 -11.915 20.042 1.00 61.97 231 SER A O 1
ATOM 1866 N N . CYS A 1 232 ? 7.597 -12.338 18.439 1.00 51.47 232 CYS A N 1
ATOM 1867 C CA . CYS A 1 232 ? 7.590 -13.781 18.619 1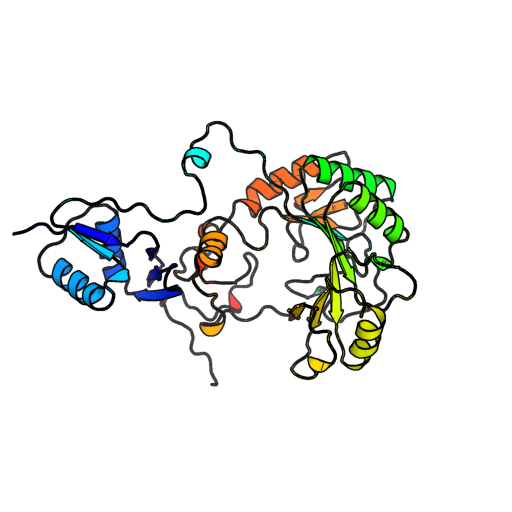.00 51.47 232 CYS A CA 1
ATOM 1868 C C . CYS A 1 232 ? 8.696 -14.406 17.758 1.00 51.47 232 CYS A C 1
ATOM 1870 O O . CYS A 1 232 ? 8.410 -15.025 16.737 1.00 51.47 232 CYS A O 1
ATOM 1872 N N . ASN A 1 233 ? 9.965 -14.246 18.148 1.00 46.22 233 ASN A N 1
ATOM 1873 C CA . ASN A 1 233 ? 11.077 -15.005 17.560 1.00 46.22 233 ASN A CA 1
ATOM 1874 C C . ASN A 1 233 ? 10.891 -16.509 17.857 1.00 46.22 233 ASN A C 1
ATOM 1876 O O . ASN A 1 233 ? 11.410 -17.022 18.845 1.00 46.22 233 ASN A O 1
ATOM 1880 N N . ASN A 1 234 ? 10.130 -17.215 17.017 1.00 48.81 234 ASN A N 1
ATOM 1881 C CA . ASN A 1 234 ? 9.977 -18.677 17.002 1.00 48.81 234 ASN A CA 1
ATOM 1882 C C . ASN A 1 234 ? 9.321 -19.339 18.237 1.00 48.81 234 ASN A C 1
ATOM 1884 O O . ASN A 1 234 ? 9.329 -20.564 18.338 1.00 48.81 234 ASN A O 1
ATOM 1888 N N . LYS A 1 235 ? 8.711 -18.583 19.164 1.00 51.16 235 LYS A N 1
ATOM 1889 C CA . LYS A 1 235 ? 8.065 -19.155 20.372 1.00 51.16 235 LYS A CA 1
ATOM 1890 C C . LYS A 1 235 ? 6.568 -19.461 20.240 1.00 51.16 235 LYS A C 1
ATOM 1892 O O . LYS A 1 235 ? 6.022 -20.183 21.069 1.00 51.16 235 LYS A O 1
ATOM 1897 N N . VAL A 1 236 ? 5.897 -18.949 19.209 1.00 55.50 236 VAL A N 1
ATOM 1898 C CA . VAL A 1 236 ? 4.492 -19.282 18.934 1.00 55.50 236 VAL A CA 1
ATOM 1899 C C . VAL A 1 236 ? 4.454 -20.504 18.029 1.00 55.50 236 VAL A C 1
ATOM 1901 O O . VAL A 1 236 ? 4.920 -20.437 16.896 1.00 55.50 236 VAL A O 1
ATOM 1904 N N . ARG A 1 237 ? 3.895 -21.619 18.514 1.00 59.19 237 ARG A N 1
ATOM 1905 C CA . ARG A 1 237 ? 3.618 -22.788 17.669 1.00 59.19 237 ARG A CA 1
ATOM 1906 C C . ARG A 1 237 ? 2.425 -22.455 16.760 1.00 59.19 237 ARG A C 1
ATOM 1908 O O . ARG A 1 237 ? 1.319 -22.312 17.286 1.00 59.19 237 ARG A O 1
ATOM 1915 N N . PRO A 1 238 ? 2.600 -22.366 15.426 1.00 60.72 238 PRO A N 1
ATOM 1916 C CA . PRO A 1 238 ? 1.507 -22.032 14.508 1.00 60.72 238 PRO A CA 1
ATOM 1917 C C . PRO A 1 238 ? 0.335 -23.015 14.585 1.00 60.72 238 PRO A C 1
ATOM 1919 O O . PRO A 1 238 ? -0.787 -22.644 14.275 1.00 60.72 238 PRO A O 1
ATOM 1922 N N . SER A 1 239 ? 0.577 -24.241 15.064 1.00 65.62 239 SER A N 1
ATOM 1923 C CA . SER A 1 239 ? -0.433 -25.292 15.229 1.00 65.62 239 SER A CA 1
ATOM 1924 C C . SER A 1 239 ? -1.585 -24.940 16.175 1.00 65.62 239 SER A C 1
ATOM 1926 O O . SER A 1 239 ? -2.613 -25.610 16.144 1.00 65.62 239 SER A O 1
ATOM 1928 N N . ILE A 1 240 ? -1.432 -23.915 17.018 1.00 77.50 240 ILE A N 1
ATOM 1929 C CA . ILE A 1 240 ? -2.514 -23.425 17.881 1.00 77.50 240 ILE A CA 1
ATOM 1930 C C . ILE A 1 240 ? -3.479 -22.538 17.083 1.00 77.50 240 ILE A C 1
ATOM 1932 O O . ILE A 1 240 ? -4.669 -22.516 17.381 1.00 77.50 240 ILE A O 1
ATOM 1936 N N . ILE A 1 241 ? -2.989 -21.816 16.074 1.00 83.19 241 ILE A N 1
ATOM 1937 C CA . ILE A 1 241 ? -3.784 -20.870 15.290 1.00 83.19 241 ILE A CA 1
ATOM 1938 C C . ILE A 1 241 ? -4.651 -21.654 14.287 1.00 83.19 241 ILE A C 1
ATOM 1940 O O . ILE A 1 241 ? -4.133 -22.539 13.603 1.00 83.19 241 ILE A O 1
ATOM 1944 N N . PRO A 1 242 ? -5.962 -21.362 14.171 1.00 87.38 242 PRO A N 1
ATOM 1945 C CA . PRO A 1 242 ? -6.818 -22.018 13.189 1.00 87.38 242 PRO A CA 1
ATOM 1946 C C . PRO A 1 242 ? -6.276 -21.847 11.768 1.00 87.38 242 PRO A C 1
ATOM 1948 O O . PRO A 1 242 ? -5.885 -20.748 11.386 1.00 87.38 242 PRO A O 1
ATOM 1951 N N . ALA A 1 243 ? -6.330 -22.904 10.954 1.00 87.88 243 ALA A N 1
ATOM 1952 C CA . ALA A 1 243 ? -5.869 -22.858 9.561 1.00 87.88 243 ALA A CA 1
ATOM 1953 C C . ALA A 1 243 ? -6.625 -21.831 8.695 1.00 87.88 243 ALA A C 1
ATOM 1955 O O . ALA A 1 243 ? -6.118 -21.405 7.664 1.00 87.88 243 ALA A O 1
ATOM 1956 N N . SER A 1 244 ? -7.830 -21.423 9.113 1.00 89.88 244 SER A N 1
ATOM 1957 C CA . SER A 1 244 ? -8.598 -20.370 8.444 1.00 89.88 244 SER A CA 1
ATOM 1958 C C . SER A 1 244 ? -8.050 -18.962 8.697 1.00 89.88 244 SER A C 1
ATOM 1960 O O . SER A 1 244 ? -8.436 -18.035 7.994 1.00 89.88 244 SER A O 1
ATOM 1962 N N . TRP A 1 245 ? -7.192 -18.770 9.703 1.00 91.44 245 TRP A N 1
ATOM 1963 C CA . TRP A 1 245 ? -6.637 -17.459 10.027 1.00 91.44 245 TRP A CA 1
ATOM 1964 C C . TRP A 1 245 ? -5.406 -17.161 9.176 1.00 91.44 245 TRP A C 1
ATOM 1966 O O . TRP A 1 245 ? -4.526 -18.004 8.998 1.00 91.44 245 TRP A O 1
ATOM 1976 N N . GLN A 1 246 ? -5.292 -15.918 8.718 1.00 91.94 246 GLN A N 1
ATOM 1977 C CA . GLN A 1 246 ? -4.051 -15.419 8.140 1.00 91.94 246 GLN A CA 1
ATOM 1978 C C . GLN A 1 246 ? -3.083 -15.036 9.257 1.00 91.94 246 GLN A C 1
ATOM 1980 O O . GLN A 1 246 ? -3.476 -14.396 10.228 1.00 91.94 246 GLN A O 1
ATOM 1985 N N . VAL A 1 247 ? -1.804 -15.378 9.114 1.00 87.88 247 VAL A N 1
ATOM 1986 C CA . VAL A 1 247 ? -0.768 -15.008 10.086 1.00 87.88 247 VAL A CA 1
ATOM 1987 C C . VAL A 1 247 ? 0.192 -14.014 9.448 1.00 87.88 247 VAL A C 1
ATOM 1989 O O . VAL A 1 247 ? 0.744 -14.256 8.374 1.00 87.88 247 VAL A O 1
ATOM 1992 N N . LYS A 1 248 ? 0.393 -12.879 10.117 1.00 87.69 248 LYS A N 1
ATOM 1993 C CA . LYS A 1 248 ? 1.352 -11.840 9.748 1.00 87.69 248 LYS A CA 1
ATOM 1994 C C . LYS A 1 248 ? 2.312 -11.615 10.905 1.00 87.69 248 LYS A C 1
ATOM 1996 O O . LYS A 1 248 ? 1.918 -11.611 12.067 1.00 87.69 248 LYS A O 1
ATOM 2001 N N . PHE A 1 249 ? 3.577 -11.399 10.582 1.00 82.19 249 PHE A N 1
ATOM 2002 C CA . PHE A 1 249 ? 4.598 -11.062 11.566 1.00 82.19 249 PHE A CA 1
ATOM 2003 C C . PHE A 1 249 ? 4.848 -9.563 11.520 1.00 82.19 249 PHE A C 1
ATOM 2005 O O . PHE A 1 249 ? 5.035 -9.001 10.441 1.00 82.19 249 PHE A O 1
ATOM 2012 N N . SER A 1 250 ? 4.859 -8.926 12.686 1.00 81.06 250 SER A N 1
ATOM 2013 C CA . SER A 1 250 ? 5.177 -7.511 12.823 1.00 81.06 250 SER A CA 1
ATOM 2014 C C . SER A 1 250 ? 6.374 -7.321 13.743 1.00 81.06 250 SER A C 1
ATOM 2016 O O . SER A 1 250 ? 6.575 -8.051 14.718 1.00 81.06 250 SER A O 1
ATOM 2018 N N . ARG A 1 251 ? 7.194 -6.327 13.410 1.00 75.75 251 ARG A N 1
ATOM 2019 C CA . ARG A 1 251 ? 8.325 -5.888 14.222 1.00 75.75 251 ARG A CA 1
ATOM 2020 C C . ARG A 1 251 ? 8.079 -4.456 14.658 1.00 75.75 251 ARG A C 1
ATOM 2022 O O . ARG A 1 251 ? 7.464 -3.663 13.951 1.00 75.75 251 ARG A O 1
ATOM 2029 N N . THR A 1 252 ? 8.564 -4.134 15.845 1.00 76.12 252 THR A N 1
ATOM 2030 C CA . THR A 1 252 ? 8.441 -2.793 16.416 1.00 76.12 252 THR A CA 1
ATOM 2031 C C . THR A 1 252 ? 9.369 -1.806 15.711 1.00 76.12 252 THR A C 1
ATOM 2033 O O . THR A 1 252 ? 8.983 -0.659 15.492 1.00 76.12 252 THR A O 1
ATOM 2036 N N . SER A 1 253 ? 10.540 -2.282 15.286 1.00 78.62 253 SER A N 1
ATOM 2037 C CA . SER A 1 253 ? 11.554 -1.521 14.555 1.00 78.62 253 SER A CA 1
ATOM 2038 C C . SER A 1 253 ? 11.485 -1.765 13.042 1.00 78.62 253 SER A C 1
ATOM 2040 O O . SER A 1 253 ? 11.100 -2.864 12.621 1.00 78.62 253 SER A O 1
ATOM 2042 N N . PRO A 1 254 ? 11.888 -0.777 12.218 1.00 77.19 254 PRO A N 1
ATOM 2043 C CA . PRO A 1 254 ? 12.031 -0.974 10.781 1.00 77.19 254 PRO A CA 1
ATOM 2044 C C . PRO A 1 254 ? 13.038 -2.094 10.486 1.00 77.19 254 PRO A C 1
ATOM 2046 O O . PRO A 1 254 ? 14.064 -2.221 11.154 1.00 77.19 254 PRO A O 1
ATOM 2049 N N . LEU A 1 255 ? 12.737 -2.922 9.484 1.00 78.12 255 LEU A N 1
ATOM 2050 C CA . LEU A 1 255 ? 13.687 -3.908 8.974 1.00 78.12 255 LEU A CA 1
ATOM 2051 C C . LEU A 1 255 ? 14.731 -3.220 8.099 1.00 78.12 255 LEU A C 1
ATOM 2053 O O . LEU A 1 255 ? 14.344 -2.358 7.307 1.00 78.12 255 LEU A O 1
ATOM 2057 N N . PRO A 1 256 ? 16.013 -3.616 8.181 1.00 85.31 256 PRO A N 1
ATOM 2058 C CA . PRO A 1 256 ? 16.990 -3.136 7.227 1.00 85.31 256 PRO A CA 1
ATOM 2059 C C . PRO A 1 256 ? 16.599 -3.562 5.812 1.00 85.31 256 PRO A C 1
ATOM 2061 O O . PRO A 1 256 ? 16.102 -4.670 5.596 1.00 85.31 256 PRO A O 1
ATOM 2064 N N . ILE A 1 257 ? 16.826 -2.669 4.853 1.00 90.19 257 ILE A N 1
ATOM 2065 C CA . ILE A 1 257 ? 16.655 -2.977 3.436 1.00 90.19 257 ILE A CA 1
ATOM 2066 C C . ILE A 1 257 ? 17.909 -3.709 2.985 1.00 90.19 257 ILE A C 1
ATOM 2068 O O . ILE A 1 257 ? 18.985 -3.113 2.923 1.00 90.19 257 ILE A O 1
ATOM 2072 N N . THR A 1 258 ? 17.749 -4.992 2.684 1.00 91.12 258 THR A N 1
ATOM 2073 C CA . THR A 1 258 ? 18.804 -5.897 2.229 1.00 91.12 258 THR A CA 1
ATOM 2074 C C . THR A 1 258 ? 18.461 -6.432 0.843 1.00 91.12 258 THR A C 1
ATOM 2076 O O . THR A 1 258 ? 17.342 -6.266 0.346 1.00 91.12 258 THR A O 1
ATOM 2079 N N . LYS A 1 259 ? 19.407 -7.122 0.202 1.00 90.12 259 LYS A N 1
ATOM 2080 C CA . LYS A 1 259 ? 19.146 -7.764 -1.090 1.00 90.12 259 LYS A CA 1
ATOM 2081 C C . LYS A 1 259 ? 18.024 -8.806 -0.984 1.00 90.12 259 LYS A C 1
ATOM 2083 O O . LYS A 1 259 ? 17.195 -8.905 -1.880 1.00 90.12 259 LYS A O 1
ATOM 2088 N N . GLN A 1 260 ? 17.973 -9.546 0.123 1.00 89.19 260 GLN A N 1
ATOM 2089 C CA . GLN A 1 260 ? 16.974 -10.583 0.398 1.00 89.19 260 GLN A CA 1
ATOM 2090 C C . GLN A 1 260 ? 15.613 -10.007 0.804 1.00 89.19 260 GLN A C 1
ATOM 2092 O O . GLN A 1 260 ? 14.610 -10.707 0.715 1.00 89.19 260 GLN A O 1
ATOM 2097 N N . SER A 1 261 ? 15.555 -8.747 1.251 1.00 88.25 261 SER A N 1
ATOM 2098 C CA . SER A 1 261 ? 14.293 -8.089 1.605 1.00 88.25 261 SER A CA 1
ATOM 2099 C C . SER A 1 261 ? 13.558 -7.496 0.399 1.00 88.25 261 SER A C 1
ATOM 2101 O O . SER A 1 261 ? 12.489 -6.907 0.577 1.00 88.25 261 SER A O 1
ATOM 2103 N N . MET A 1 262 ? 14.142 -7.582 -0.800 1.00 90.56 262 MET A N 1
ATOM 2104 C CA . MET A 1 262 ? 13.521 -7.112 -2.036 1.00 90.56 262 MET A CA 1
ATOM 2105 C C . MET A 1 262 ? 12.278 -7.931 -2.366 1.00 90.56 262 MET A C 1
ATOM 2107 O O . MET A 1 262 ? 12.202 -9.129 -2.104 1.00 90.56 262 MET A O 1
ATOM 2111 N N . VAL A 1 263 ? 11.289 -7.256 -2.934 1.00 90.50 263 VAL A N 1
ATOM 2112 C CA . VAL A 1 263 ? 10.023 -7.862 -3.337 1.00 90.50 263 VAL A CA 1
ATOM 2113 C C . VAL A 1 263 ? 10.158 -8.399 -4.752 1.00 90.50 263 VAL A C 1
ATOM 2115 O O . VAL A 1 263 ? 10.846 -7.803 -5.586 1.00 90.50 263 VAL A O 1
ATOM 2118 N N . ASN A 1 264 ? 9.489 -9.521 -5.011 1.00 90.00 264 ASN A N 1
ATOM 2119 C CA . ASN A 1 264 ? 9.402 -10.095 -6.345 1.00 90.00 264 ASN A CA 1
ATOM 2120 C C . ASN A 1 264 ? 8.875 -9.065 -7.349 1.00 90.00 264 ASN A C 1
ATOM 2122 O O . ASN A 1 264 ? 8.076 -8.184 -7.027 1.00 90.00 264 ASN A O 1
ATOM 2126 N N . THR A 1 265 ? 9.355 -9.179 -8.584 1.00 92.44 265 THR A N 1
ATOM 2127 C CA . THR A 1 265 ? 9.015 -8.258 -9.668 1.00 92.44 265 THR A CA 1
ATOM 2128 C C . THR A 1 265 ? 7.839 -8.758 -10.503 1.00 92.44 265 THR A C 1
ATOM 2130 O O . THR A 1 265 ? 7.885 -8.678 -11.723 1.00 92.44 265 THR A O 1
ATOM 2133 N N . ASP A 1 266 ? 6.786 -9.272 -9.876 1.00 94.69 266 ASP A N 1
ATOM 2134 C CA . ASP A 1 266 ? 5.557 -9.620 -10.591 1.00 94.69 266 ASP A CA 1
ATOM 2135 C C . ASP A 1 266 ? 4.808 -8.365 -11.086 1.00 94.69 266 ASP A C 1
ATOM 2137 O O . ASP A 1 266 ? 5.124 -7.228 -10.710 1.00 94.69 266 ASP A O 1
ATOM 2141 N N . PHE A 1 267 ? 3.814 -8.573 -11.955 1.00 94.19 267 PHE A N 1
ATOM 2142 C CA . PHE A 1 267 ? 3.024 -7.497 -12.554 1.00 94.19 267 PHE A CA 1
ATOM 2143 C C . PHE A 1 267 ? 2.426 -6.549 -11.500 1.00 94.19 267 PHE A C 1
ATOM 2145 O O . PHE A 1 267 ? 2.588 -5.328 -11.598 1.00 94.19 267 PHE A O 1
ATOM 2152 N N . ASP A 1 268 ? 1.791 -7.089 -10.462 1.00 92.38 268 ASP A N 1
ATOM 2153 C CA . ASP A 1 268 ? 1.090 -6.301 -9.450 1.00 92.38 268 ASP A CA 1
ATOM 2154 C C . ASP A 1 268 ? 2.077 -5.573 -8.530 1.00 92.38 268 ASP A C 1
ATOM 2156 O O . ASP A 1 268 ? 1.937 -4.373 -8.264 1.00 92.38 268 ASP A O 1
ATOM 2160 N N . SER A 1 269 ? 3.125 -6.258 -8.072 1.00 91.94 269 SER A N 1
ATOM 2161 C CA . SER A 1 269 ? 4.167 -5.690 -7.214 1.00 91.94 269 SER A CA 1
ATOM 2162 C C . SER A 1 269 ? 4.946 -4.571 -7.900 1.00 91.94 269 SER A C 1
ATOM 2164 O O . SER A 1 269 ? 5.238 -3.554 -7.256 1.00 91.94 269 SER A O 1
ATOM 2166 N N . PHE A 1 270 ? 5.259 -4.731 -9.189 1.00 94.50 270 PHE A N 1
ATOM 2167 C CA . PHE A 1 270 ? 5.947 -3.719 -9.985 1.00 94.50 270 PHE A CA 1
ATOM 2168 C C . PHE A 1 270 ? 5.060 -2.489 -10.196 1.00 94.50 270 PHE A C 1
ATOM 2170 O O . PHE A 1 270 ? 5.460 -1.364 -9.877 1.00 94.50 270 PHE A O 1
ATOM 2177 N N . PHE A 1 271 ? 3.832 -2.678 -10.692 1.00 92.94 271 PHE A N 1
ATOM 2178 C CA . PHE A 1 271 ? 2.958 -1.552 -11.008 1.00 92.94 271 PHE A CA 1
ATOM 2179 C C . PHE A 1 271 ? 2.405 -0.845 -9.771 1.00 92.94 271 PHE A C 1
ATOM 2181 O O . PHE A 1 271 ? 2.292 0.379 -9.800 1.00 92.94 271 PHE A O 1
ATOM 2188 N N . SER A 1 272 ? 2.151 -1.551 -8.668 1.00 89.50 272 SER A N 1
ATOM 2189 C CA . SER A 1 272 ? 1.731 -0.918 -7.407 1.00 89.50 272 SER A CA 1
ATOM 2190 C C . SER A 1 272 ? 2.769 0.057 -6.846 1.00 89.50 272 SER A C 1
ATOM 2192 O O . SER A 1 272 ? 2.392 1.009 -6.177 1.00 89.50 272 SER A O 1
ATOM 2194 N N . ARG A 1 273 ? 4.062 -0.133 -7.140 1.00 90.25 273 ARG A N 1
ATOM 2195 C CA . ARG A 1 273 ? 5.151 0.782 -6.736 1.00 90.25 273 ARG A CA 1
ATOM 2196 C C . ARG A 1 273 ? 5.493 1.820 -7.794 1.00 90.25 273 ARG A C 1
ATOM 2198 O O . ARG A 1 273 ? 5.943 2.921 -7.471 1.00 90.25 273 ARG A O 1
ATOM 2205 N N . LYS A 1 274 ? 5.335 1.453 -9.066 1.00 91.69 274 LYS A N 1
ATOM 2206 C CA . LYS A 1 274 ? 5.579 2.345 -10.200 1.00 91.69 274 LYS A CA 1
ATOM 2207 C C . LYS A 1 274 ? 4.478 3.384 -10.363 1.00 91.69 274 LYS A C 1
ATOM 2209 O O . LYS A 1 274 ? 4.764 4.484 -10.816 1.00 91.69 274 LYS A O 1
ATOM 2214 N N . MET A 1 275 ? 3.237 3.067 -10.009 1.00 89.00 275 MET A N 1
ATOM 2215 C CA . MET A 1 275 ? 2.102 3.962 -10.240 1.00 89.00 275 MET A CA 1
ATOM 2216 C C . MET A 1 275 ? 1.761 4.808 -9.015 1.00 89.00 275 MET A C 1
ATOM 2218 O O . MET A 1 275 ? 1.523 6.004 -9.173 1.00 89.00 275 MET A O 1
ATOM 2222 N N . THR A 1 276 ? 1.765 4.224 -7.816 1.00 87.81 276 THR A N 1
ATOM 2223 C CA . THR A 1 276 ? 1.353 4.900 -6.574 1.00 87.81 276 THR A CA 1
ATOM 2224 C C . THR A 1 276 ? 2.193 4.443 -5.372 1.00 87.81 276 THR A C 1
ATOM 2226 O O . THR A 1 276 ? 3.194 3.736 -5.525 1.00 87.81 276 THR A O 1
ATOM 2229 N N . ASP A 1 277 ? 1.855 4.919 -4.171 1.00 88.75 277 ASP A N 1
ATOM 2230 C CA . ASP A 1 277 ? 2.453 4.486 -2.911 1.00 88.75 277 ASP A CA 1
ATOM 2231 C C . ASP A 1 277 ? 1.564 3.381 -2.346 1.00 88.75 277 ASP A C 1
ATOM 2233 O O . ASP A 1 277 ? 0.445 3.620 -1.896 1.00 88.75 277 ASP A O 1
ATOM 2237 N N . ASN A 1 278 ? 2.066 2.151 -2.357 1.00 83.69 278 ASN A N 1
ATOM 2238 C CA . ASN A 1 278 ? 1.325 0.968 -1.924 1.00 83.69 278 ASN A CA 1
ATOM 2239 C C . ASN A 1 278 ? 0.750 1.068 -0.491 1.00 83.69 278 ASN A C 1
ATOM 2241 O O . ASN A 1 278 ? -0.245 0.407 -0.164 1.00 83.69 278 ASN A O 1
ATOM 2245 N N . CYS A 1 279 ? 1.356 1.880 0.377 1.00 87.75 279 CYS A N 1
ATOM 2246 C CA . CYS A 1 279 ? 0.934 2.060 1.759 1.00 87.75 279 CYS A CA 1
ATOM 2247 C C . CYS A 1 279 ? -0.074 3.197 1.925 1.00 87.75 279 CYS A C 1
ATOM 2249 O O . CYS A 1 279 ? -0.982 3.045 2.740 1.00 87.75 279 CYS A O 1
ATOM 2251 N N . LEU A 1 280 ? 0.078 4.302 1.193 1.00 92.12 280 LEU A N 1
ATOM 2252 C CA . LEU A 1 280 ? -0.692 5.534 1.406 1.00 92.12 280 LEU A CA 1
ATOM 2253 C C . LEU A 1 280 ? -1.818 5.755 0.398 1.00 92.12 280 LEU A C 1
ATOM 2255 O O . LEU A 1 280 ? -2.751 6.492 0.706 1.00 92.12 280 LEU A O 1
ATOM 2259 N N . ASP A 1 281 ? -1.722 5.173 -0.795 1.00 92.31 281 ASP A N 1
ATOM 2260 C CA . ASP A 1 281 ? -2.684 5.393 -1.869 1.00 92.31 281 ASP A CA 1
ATOM 2261 C C . ASP A 1 281 ? -4.108 5.012 -1.451 1.00 92.31 281 ASP A C 1
ATOM 2263 O O . ASP A 1 281 ? -4.335 3.960 -0.847 1.00 92.31 281 ASP A O 1
ATOM 2267 N N . GLU A 1 282 ? -5.049 5.914 -1.741 1.00 94.19 282 GLU A N 1
ATOM 2268 C CA . GLU A 1 282 ? -6.483 5.779 -1.448 1.00 94.19 282 GLU A CA 1
ATOM 2269 C C . GLU A 1 282 ? -6.805 5.462 0.027 1.00 94.19 282 GLU A C 1
ATOM 2271 O O . GLU A 1 282 ? -7.830 4.844 0.337 1.00 94.19 282 GLU A O 1
ATOM 2276 N N . LYS A 1 283 ? -5.924 5.859 0.954 1.00 95.44 283 LYS A N 1
ATOM 2277 C CA . LYS A 1 283 ? -6.032 5.564 2.389 1.00 95.44 283 LYS A CA 1
ATOM 2278 C C . LYS A 1 283 ? -5.959 6.817 3.248 1.00 95.44 283 LYS A C 1
ATOM 2280 O O . LYS A 1 283 ? -5.257 7.776 2.927 1.00 95.44 283 LYS A O 1
ATOM 2285 N N . LEU A 1 284 ? -6.659 6.787 4.378 1.00 96.88 284 LEU A N 1
ATOM 2286 C CA . LEU A 1 284 ? -6.545 7.806 5.420 1.00 96.88 284 LEU A CA 1
ATOM 2287 C C . LEU A 1 284 ? -6.696 7.211 6.819 1.00 96.88 284 LEU A C 1
ATOM 2289 O O . LEU A 1 284 ? -7.251 6.123 6.997 1.00 96.88 284 LEU A O 1
ATOM 2293 N N . LEU A 1 285 ? -6.229 7.958 7.813 1.00 96.75 285 LEU A N 1
ATOM 2294 C CA . LEU A 1 285 ? -6.476 7.725 9.232 1.00 96.75 285 LEU A CA 1
ATOM 2295 C C . LEU A 1 285 ? -7.226 8.924 9.814 1.00 96.75 285 LEU A C 1
ATOM 2297 O O . LEU A 1 285 ? -6.813 10.060 9.591 1.00 96.75 285 LEU A O 1
ATOM 2301 N N . ILE A 1 286 ? -8.266 8.665 10.602 1.00 96.81 286 ILE A N 1
ATOM 2302 C CA . ILE A 1 286 ? -8.931 9.651 11.461 1.00 96.81 286 ILE A CA 1
ATOM 2303 C C . ILE A 1 286 ? -8.670 9.240 12.907 1.00 96.81 286 ILE A C 1
ATOM 2305 O O . ILE A 1 286 ? -8.997 8.118 13.304 1.00 96.81 286 ILE A O 1
ATOM 2309 N N . SER A 1 287 ? -8.029 10.117 13.673 1.00 95.50 287 SER A N 1
ATOM 2310 C CA . SER A 1 287 ? -7.759 9.895 15.092 1.00 95.50 287 SER A CA 1
ATOM 2311 C C . SER A 1 287 ? -9.007 10.119 15.948 1.00 95.50 287 SER A C 1
ATOM 2313 O O . SER A 1 287 ? -10.004 10.684 15.499 1.00 95.50 287 SER A O 1
ATOM 2315 N N . TYR A 1 288 ? -8.925 9.724 17.217 1.00 94.38 288 TYR A N 1
ATOM 2316 C CA . TYR A 1 288 ? -10.040 9.795 18.171 1.00 94.38 288 TYR A CA 1
ATOM 2317 C C . TYR A 1 288 ? -10.594 11.209 18.406 1.00 94.38 288 TYR A C 1
ATOM 2319 O O . TYR A 1 288 ? -11.738 11.363 18.819 1.00 94.38 288 TYR A O 1
ATOM 2327 N N . ASN A 1 289 ? -9.776 12.223 18.129 1.00 94.25 289 ASN A N 1
ATOM 2328 C CA . ASN A 1 289 ? -10.050 13.652 18.262 1.00 94.25 289 ASN A CA 1
ATOM 2329 C C . ASN A 1 289 ? -10.327 14.331 16.901 1.00 94.25 289 ASN A C 1
ATOM 2331 O O . ASN A 1 289 ? -10.151 15.536 16.754 1.00 94.25 289 ASN A O 1
ATOM 2335 N N . GLY A 1 290 ? -10.631 13.562 15.850 1.00 95.06 290 GLY A N 1
ATOM 2336 C CA . GLY A 1 290 ? -11.013 14.109 14.547 1.00 95.06 290 GLY A CA 1
ATOM 2337 C C . GLY A 1 290 ? -9.889 14.719 13.702 1.00 95.06 290 GLY A C 1
ATOM 2338 O O . GLY A 1 290 ? -10.172 15.328 12.664 1.00 95.06 290 GLY A O 1
ATOM 2339 N N . ASN A 1 291 ? -8.618 14.571 14.084 1.00 95.31 291 ASN A N 1
ATOM 2340 C CA . ASN A 1 291 ? -7.496 14.895 13.201 1.00 95.31 291 ASN A CA 1
ATOM 2341 C C . ASN A 1 291 ? -7.347 13.823 12.105 1.00 95.31 291 ASN A C 1
ATOM 2343 O O . ASN A 1 291 ? -7.599 12.639 12.316 1.00 95.31 291 ASN A O 1
ATOM 2347 N N . VAL A 1 292 ? -6.920 14.243 10.913 1.00 96.69 292 VAL A N 1
ATOM 2348 C CA . VAL A 1 292 ? -6.732 13.356 9.756 1.00 96.69 292 VAL A CA 1
ATOM 2349 C C . VAL A 1 292 ? -5.244 13.218 9.443 1.00 96.69 292 VAL A C 1
ATOM 2351 O O . VAL A 1 292 ? -4.534 14.223 9.394 1.00 96.69 292 VAL A O 1
ATOM 2354 N N . TYR A 1 293 ? -4.775 11.996 9.182 1.00 95.31 293 TYR A N 1
ATOM 2355 C CA . TYR A 1 293 ? -3.377 11.665 8.872 1.00 95.31 293 TYR A CA 1
ATOM 2356 C C . TYR A 1 293 ? -3.279 10.731 7.650 1.00 95.31 293 TYR A C 1
ATOM 2358 O O . TYR A 1 293 ? -4.227 9.996 7.364 1.00 95.31 293 TYR A O 1
ATOM 2366 N N . PRO A 1 294 ? -2.125 10.685 6.955 1.00 93.88 294 PRO A N 1
ATOM 2367 C CA . PRO A 1 294 ? -1.876 9.699 5.899 1.00 93.88 294 PRO A CA 1
ATOM 2368 C C . PRO A 1 294 ? -1.813 8.259 6.423 1.00 93.88 294 PRO A C 1
ATOM 2370 O O . PRO A 1 294 ? -2.298 7.337 5.776 1.00 93.88 294 PRO A O 1
ATOM 2373 N N . CYS A 1 295 ? -1.210 8.052 7.599 1.00 91.50 295 CYS A N 1
ATOM 2374 C CA . CYS A 1 295 ? -1.156 6.756 8.276 1.00 91.50 295 CYS A CA 1
ATOM 2375 C C . CYS A 1 295 ? -0.877 6.924 9.780 1.00 91.50 295 CYS A C 1
ATOM 2377 O O . CYS A 1 295 ? -0.570 8.020 10.243 1.00 91.50 295 CYS A O 1
ATOM 2379 N N . MET A 1 296 ? -0.919 5.831 10.548 1.00 88.44 296 MET A N 1
ATOM 2380 C CA . MET A 1 296 ? -0.696 5.853 12.007 1.00 88.44 296 MET A CA 1
ATOM 2381 C C . MET A 1 296 ? 0.749 6.164 12.428 1.00 88.44 296 MET A C 1
ATOM 2383 O O . MET A 1 296 ? 1.000 6.573 13.562 1.00 88.44 296 MET A O 1
ATOM 2387 N N . GLY A 1 297 ? 1.708 6.001 11.515 1.00 83.88 297 GLY A N 1
ATOM 2388 C CA . GLY A 1 297 ? 3.101 6.392 11.738 1.00 83.88 297 GLY A CA 1
ATOM 2389 C C . GLY A 1 297 ? 3.344 7.903 11.635 1.00 83.88 297 GLY A C 1
ATOM 2390 O O . GLY A 1 297 ? 4.413 8.373 12.025 1.00 83.88 297 GLY A O 1
ATOM 2391 N N . PHE A 1 298 ? 2.381 8.682 11.126 1.00 84.44 298 PHE A N 1
ATOM 2392 C CA . PHE A 1 298 ? 2.552 10.123 10.949 1.00 84.44 298 PHE A CA 1
ATOM 2393 C C . PHE A 1 298 ? 2.424 10.902 12.253 1.00 84.44 298 PHE A C 1
ATOM 2395 O O . PHE A 1 298 ? 1.562 10.630 13.081 1.00 84.44 298 PHE A O 1
ATOM 2402 N N . LYS A 1 299 ? 3.269 11.928 12.393 1.00 82.12 299 LYS A N 1
ATOM 2403 C CA . LYS A 1 299 ? 3.219 12.876 13.517 1.00 82.12 299 LYS A CA 1
ATOM 2404 C C . LYS A 1 299 ? 2.407 14.131 13.207 1.00 82.12 299 LYS A C 1
ATOM 2406 O O . LYS A 1 299 ? 1.880 14.748 14.118 1.00 82.12 299 LYS A O 1
ATOM 2411 N N . GLN A 1 300 ? 2.347 14.538 11.941 1.00 88.69 300 GLN A N 1
ATOM 2412 C CA . GLN A 1 300 ? 1.674 15.768 11.530 1.00 88.69 300 GLN A CA 1
ATOM 2413 C C . GLN A 1 300 ? 0.345 15.436 10.866 1.00 88.69 300 GLN A C 1
ATOM 2415 O O . GLN A 1 300 ? 0.300 14.633 9.929 1.00 88.69 300 GLN A O 1
ATOM 2420 N N . LYS A 1 301 ? -0.724 16.070 11.351 1.00 93.31 301 LYS A N 1
ATOM 2421 C CA . LYS A 1 301 ? -2.037 15.987 10.720 1.00 93.31 301 LYS A CA 1
ATOM 2422 C C . LYS A 1 301 ? -2.042 16.734 9.391 1.00 93.31 301 LYS A C 1
ATOM 2424 O O . LYS A 1 301 ? -1.366 17.746 9.229 1.00 93.31 301 LYS A O 1
ATOM 2429 N N . VAL A 1 302 ? -2.856 16.253 8.462 1.00 95.75 302 VAL A N 1
ATOM 2430 C CA . VAL A 1 302 ? -3.087 16.865 7.144 1.00 95.75 302 VAL A CA 1
ATOM 2431 C C . VAL A 1 302 ? -4.424 17.601 7.063 1.00 95.75 302 VAL A C 1
ATOM 2433 O O . VAL A 1 302 ? -4.703 18.268 6.068 1.00 95.75 302 VAL A O 1
ATOM 2436 N N . GLY A 1 303 ? -5.257 17.478 8.097 1.00 95.81 303 GLY A N 1
ATOM 2437 C CA . GLY A 1 303 ? -6.546 18.147 8.189 1.00 95.81 303 GLY A CA 1
ATOM 2438 C C . GLY A 1 303 ? -7.359 17.675 9.389 1.00 95.81 303 GLY A C 1
ATOM 2439 O O . GLY A 1 303 ? -6.818 17.093 10.332 1.00 95.81 303 GLY A O 1
ATOM 2440 N N . THR A 1 304 ? -8.659 17.947 9.346 1.00 95.56 304 THR A N 1
ATOM 2441 C CA . THR A 1 304 ? -9.612 17.610 10.404 1.00 95.56 304 THR A CA 1
ATOM 2442 C C . THR A 1 304 ? -10.999 17.320 9.831 1.00 95.56 304 THR A C 1
ATOM 2444 O O . THR A 1 304 ? -11.309 17.734 8.712 1.00 95.56 304 THR A O 1
ATOM 2447 N N . VAL A 1 305 ? -11.823 16.602 10.593 1.00 95.81 305 VAL A N 1
ATOM 2448 C CA . VAL A 1 305 ? -13.242 16.365 10.289 1.00 95.81 305 VAL A CA 1
ATOM 2449 C C . VAL A 1 305 ? -14.154 17.497 10.775 1.00 95.81 305 VAL A C 1
ATOM 2451 O O . VAL A 1 305 ? -15.268 17.637 10.266 1.00 95.81 305 VAL A O 1
ATOM 2454 N N . TYR A 1 306 ? -13.691 18.331 11.715 1.00 92.25 306 TYR A N 1
ATOM 2455 C CA . TYR A 1 306 ? -14.488 19.423 12.278 1.00 92.25 306 TYR A CA 1
ATOM 2456 C C . TYR A 1 306 ? -14.912 20.432 11.209 1.00 92.25 306 TYR A C 1
ATOM 2458 O O . TYR A 1 306 ? -14.196 20.682 10.239 1.00 92.25 306 TYR A O 1
ATOM 2466 N N . GLY A 1 307 ? -16.101 21.016 11.382 1.00 89.12 307 GLY A N 1
ATOM 2467 C CA . GLY A 1 307 ? -16.627 22.023 10.458 1.00 89.12 307 GLY A CA 1
ATOM 2468 C C . GLY A 1 307 ? -16.807 21.515 9.022 1.00 89.12 307 GLY A C 1
ATOM 2469 O O . GLY A 1 307 ? -16.689 22.302 8.086 1.00 89.12 307 GLY A O 1
ATOM 2470 N N . ASN A 1 308 ? -17.054 20.209 8.837 1.00 87.19 308 ASN A N 1
ATOM 2471 C CA . ASN A 1 308 ? -17.232 19.569 7.527 1.00 87.19 308 ASN A CA 1
ATOM 2472 C C . ASN A 1 308 ? -15.984 19.661 6.617 1.00 87.19 308 ASN A C 1
ATOM 2474 O O . ASN A 1 308 ? -16.085 19.732 5.391 1.00 87.19 308 ASN A O 1
ATOM 2478 N N . GLN A 1 309 ? -14.784 19.666 7.207 1.00 94.94 309 GLN A N 1
ATOM 2479 C CA . GLN A 1 309 ? -13.520 19.902 6.492 1.00 94.94 309 GLN A CA 1
ATOM 2480 C C . GLN A 1 309 ? -12.822 18.638 5.966 1.00 94.94 309 GLN A C 1
ATOM 2482 O O . GLN A 1 309 ? -11.747 18.744 5.369 1.00 94.94 309 GLN A O 1
ATOM 2487 N N . LEU A 1 310 ? -13.429 17.450 6.091 1.00 95.12 310 LEU A N 1
ATOM 2488 C CA . LEU A 1 310 ? -12.823 16.196 5.616 1.00 95.12 310 LEU A CA 1
ATOM 2489 C C . LEU A 1 310 ? -12.425 16.262 4.129 1.00 95.12 310 LEU A C 1
ATOM 2491 O O . LEU A 1 310 ? -11.372 15.760 3.739 1.00 95.12 310 LEU A O 1
ATOM 2495 N N . HIS A 1 311 ? -13.213 16.954 3.304 1.00 93.06 311 HIS A N 1
ATOM 2496 C CA . HIS A 1 311 ? -12.920 17.169 1.885 1.00 93.06 311 HIS A CA 1
ATOM 2497 C C . HIS A 1 311 ? -11.578 17.886 1.639 1.00 93.06 311 HIS A C 1
ATOM 2499 O O . HIS A 1 311 ? -10.862 17.560 0.688 1.00 93.06 311 HIS A O 1
ATOM 2505 N N . LEU A 1 312 ? -11.199 18.836 2.503 1.00 95.44 312 LEU A N 1
ATOM 2506 C CA . LEU A 1 312 ? -9.913 19.536 2.426 1.00 95.44 312 LEU A CA 1
ATOM 2507 C C . LEU A 1 312 ? -8.764 18.598 2.800 1.00 95.44 312 LEU A C 1
ATOM 2509 O O . LEU A 1 312 ? -7.739 18.588 2.120 1.00 95.44 312 LEU A O 1
ATOM 2513 N N . ALA A 1 313 ? -8.956 17.765 3.826 1.00 96.12 313 ALA A N 1
ATOM 2514 C CA . ALA A 1 313 ? -7.976 16.754 4.213 1.00 96.12 313 ALA A CA 1
ATOM 2515 C C . ALA A 1 313 ? -7.743 15.739 3.080 1.00 96.12 313 ALA A C 1
ATOM 2517 O O . ALA A 1 313 ? -6.597 15.463 2.726 1.00 96.12 313 ALA A O 1
ATOM 2518 N N . ILE A 1 314 ? -8.816 15.250 2.444 1.00 94.50 314 ILE A N 1
ATOM 2519 C CA . ILE A 1 314 ? -8.737 14.352 1.280 1.00 94.50 314 ILE A CA 1
ATOM 2520 C C . ILE A 1 314 ? -8.009 15.030 0.114 1.00 94.50 314 ILE A C 1
ATOM 2522 O O . ILE A 1 314 ? -7.156 14.411 -0.519 1.00 94.50 314 ILE A O 1
ATOM 2526 N N . ARG A 1 315 ? -8.269 16.316 -0.156 1.00 92.88 315 ARG A N 1
ATOM 2527 C CA . ARG A 1 315 ? -7.542 17.068 -1.193 1.00 92.88 315 ARG A CA 1
ATOM 2528 C C . ARG A 1 315 ? -6.037 17.131 -0.908 1.00 92.88 315 ARG A C 1
ATOM 2530 O O . ARG A 1 315 ? -5.236 16.943 -1.830 1.00 92.88 315 ARG A O 1
ATOM 2537 N N . THR A 1 316 ? -5.650 17.372 0.343 1.00 95.00 316 THR A N 1
ATOM 2538 C CA . THR A 1 316 ? -4.244 17.354 0.774 1.00 95.00 316 THR A CA 1
ATOM 2539 C C . THR A 1 316 ? -3.634 15.964 0.587 1.00 95.00 316 THR A C 1
ATOM 2541 O O . THR A 1 316 ? -2.552 15.848 0.009 1.00 95.00 316 THR A O 1
ATOM 2544 N N . LEU A 1 317 ? -4.348 14.906 0.991 1.00 94.75 317 LEU A N 1
ATOM 2545 C CA . LEU A 1 317 ? -3.924 13.513 0.817 1.00 94.75 317 LEU A CA 1
ATOM 2546 C C . LEU A 1 317 ? -3.695 13.150 -0.652 1.00 94.75 317 LEU A C 1
ATOM 2548 O O . LEU A 1 317 ? -2.630 12.650 -1.014 1.00 94.75 317 LEU A O 1
ATOM 2552 N N . LEU A 1 318 ? -4.654 13.489 -1.510 1.00 91.31 318 LEU A N 1
ATOM 2553 C CA . LEU A 1 318 ? -4.598 13.242 -2.946 1.00 91.31 318 LEU A CA 1
ATOM 2554 C C . LEU A 1 318 ? -3.373 13.888 -3.604 1.00 91.31 318 LEU A C 1
ATOM 2556 O O . LEU A 1 318 ? -2.739 13.295 -4.477 1.00 91.31 318 LEU A O 1
ATOM 2560 N N . THR A 1 319 ? -3.075 15.127 -3.214 1.00 89.81 319 THR A N 1
ATOM 2561 C CA . THR A 1 319 ? -2.029 15.949 -3.840 1.00 89.81 319 THR A CA 1
ATOM 2562 C C . THR A 1 319 ? -0.639 15.536 -3.366 1.00 89.81 319 THR A C 1
ATOM 2564 O O . THR A 1 319 ? 0.301 15.454 -4.162 1.00 89.81 319 THR A O 1
ATOM 2567 N N . ASN A 1 320 ? -0.512 15.254 -2.069 1.00 91.12 320 ASN A N 1
ATOM 2568 C CA . ASN A 1 320 ? 0.787 15.099 -1.425 1.00 91.12 320 ASN A CA 1
ATOM 2569 C C . ASN A 1 320 ? 1.184 13.640 -1.190 1.00 91.12 320 ASN A C 1
ATOM 2571 O O . ASN A 1 320 ? 2.375 13.391 -1.029 1.00 91.12 320 ASN A O 1
ATOM 2575 N N . TYR A 1 321 ? 0.235 12.695 -1.202 1.00 92.06 321 TYR A N 1
ATOM 2576 C CA . TYR A 1 321 ? 0.487 11.307 -0.805 1.00 92.06 321 TYR A CA 1
ATOM 2577 C C . TYR A 1 321 ? -0.040 10.278 -1.811 1.00 92.06 321 TYR A C 1
ATOM 2579 O O . TYR A 1 321 ? 0.762 9.521 -2.344 1.00 92.06 321 TYR A O 1
ATOM 2587 N N . TRP A 1 322 ? -1.340 10.256 -2.130 1.00 90.62 322 TRP A N 1
ATOM 2588 C CA . TRP A 1 322 ? -1.935 9.153 -2.914 1.00 90.62 322 TRP A CA 1
ATOM 2589 C C . TRP A 1 322 ? -1.325 9.008 -4.315 1.00 90.62 322 TRP A C 1
ATOM 2591 O O . TRP A 1 322 ? -1.025 7.915 -4.776 1.00 90.62 322 TRP A O 1
ATOM 2601 N N . LYS A 1 323 ? -1.035 10.136 -4.972 1.00 82.12 323 LYS A N 1
ATOM 2602 C CA . LYS A 1 323 ? -0.435 10.164 -6.316 1.00 82.12 323 LYS A CA 1
ATOM 2603 C C . LYS A 1 323 ? 1.096 10.132 -6.324 1.00 82.12 323 LYS A C 1
ATOM 2605 O O . LYS A 1 323 ? 1.704 10.401 -7.360 1.00 82.12 323 LYS A O 1
ATOM 2610 N N . LYS A 1 324 ? 1.738 9.892 -5.180 1.00 89.06 324 LYS A N 1
ATOM 2611 C CA . LYS A 1 324 ? 3.194 9.738 -5.104 1.00 89.06 324 LYS A CA 1
ATOM 2612 C C . LYS A 1 324 ? 3.535 8.275 -5.311 1.00 89.06 324 LYS A C 1
ATOM 2614 O O . LYS A 1 324 ? 2.828 7.412 -4.828 1.00 89.06 324 LYS A O 1
ATOM 2619 N N . ASN A 1 325 ? 4.613 8.009 -6.027 1.00 90.12 325 ASN A N 1
ATOM 2620 C CA . ASN A 1 325 ? 5.136 6.669 -6.283 1.00 90.12 325 ASN A CA 1
ATOM 2621 C C . ASN A 1 325 ? 6.630 6.645 -5.920 1.00 90.12 325 ASN A C 1
ATOM 2623 O O . ASN A 1 325 ? 7.177 7.640 -5.429 1.00 90.12 325 ASN A O 1
ATOM 2627 N N . SER A 1 326 ? 7.322 5.546 -6.216 1.00 89.88 326 SER A N 1
ATOM 2628 C CA . SER A 1 326 ? 8.761 5.443 -5.956 1.00 89.88 326 SER A CA 1
ATOM 2629 C C . SER A 1 326 ? 9.631 6.515 -6.641 1.00 89.88 326 SER A C 1
ATOM 2631 O O . SER A 1 326 ? 10.692 6.838 -6.110 1.00 89.88 326 SER A O 1
ATOM 2633 N N . ASP A 1 327 ? 9.190 7.119 -7.749 1.00 90.88 327 ASP A N 1
ATOM 2634 C CA . ASP A 1 327 ? 9.912 8.203 -8.443 1.00 90.88 327 ASP A CA 1
ATOM 2635 C C . ASP A 1 327 ? 9.778 9.566 -7.750 1.00 90.88 327 ASP A C 1
ATOM 2637 O O . ASP A 1 327 ? 10.518 10.500 -8.057 1.00 90.88 327 ASP A O 1
ATOM 2641 N N . HIS A 1 328 ? 8.844 9.703 -6.808 1.00 90.88 328 HIS A N 1
ATOM 2642 C CA . HIS A 1 328 ? 8.641 10.931 -6.037 1.00 90.88 328 HIS A CA 1
ATOM 2643 C C . HIS A 1 328 ? 9.356 10.924 -4.681 1.00 90.88 328 HIS A C 1
ATOM 2645 O O . HIS A 1 328 ? 9.207 11.869 -3.903 1.00 90.88 328 HIS A O 1
ATOM 2651 N N . ARG A 1 329 ? 10.100 9.859 -4.370 1.00 87.44 329 ARG A N 1
ATOM 2652 C CA . ARG A 1 329 ? 10.903 9.780 -3.145 1.00 87.44 329 ARG A CA 1
ATOM 2653 C C . ARG A 1 329 ? 12.018 10.827 -3.171 1.00 87.44 329 ARG A C 1
ATOM 2655 O O . ARG A 1 329 ? 12.404 11.309 -4.230 1.00 87.44 329 ARG A O 1
ATOM 2662 N N . SER A 1 330 ? 12.547 11.172 -2.003 1.00 84.81 330 SER A N 1
ATOM 2663 C CA . SER A 1 330 ? 13.680 12.089 -1.870 1.00 84.81 330 SER A CA 1
ATOM 2664 C C . SER A 1 330 ? 15.023 11.345 -1.843 1.00 84.81 330 SER A C 1
ATOM 2666 O O . SER A 1 330 ? 15.102 10.148 -1.546 1.00 84.81 330 SER A O 1
ATOM 2668 N N . GLY A 1 331 ? 16.101 12.070 -2.153 1.00 87.81 331 GLY A N 1
ATOM 2669 C CA . GLY A 1 331 ? 17.477 11.591 -2.009 1.00 87.81 331 GLY A CA 1
ATOM 2670 C C . GLY A 1 331 ? 17.807 10.361 -2.863 1.00 87.81 331 GLY A C 1
ATOM 2671 O O . GLY A 1 331 ? 17.331 10.216 -3.991 1.00 87.81 331 GLY A O 1
ATOM 2672 N N . LYS A 1 332 ? 18.626 9.453 -2.311 1.00 89.38 332 LYS A N 1
ATOM 2673 C CA . LYS A 1 332 ? 19.154 8.283 -3.037 1.00 89.38 332 LYS A CA 1
ATOM 2674 C C . LYS A 1 332 ? 18.067 7.348 -3.578 1.00 89.38 332 LYS A C 1
ATOM 2676 O O . LYS A 1 332 ? 18.267 6.701 -4.599 1.00 89.38 332 LYS A O 1
ATOM 2681 N N . CYS A 1 333 ? 16.903 7.282 -2.927 1.00 90.44 333 CYS A N 1
ATOM 2682 C CA . CYS A 1 333 ? 15.823 6.376 -3.323 1.00 90.44 333 CYS A CA 1
ATOM 2683 C C . CYS A 1 333 ? 15.195 6.733 -4.672 1.00 90.44 333 CYS A C 1
ATOM 2685 O O . CYS A 1 333 ? 14.787 5.824 -5.391 1.00 90.44 333 CYS A O 1
ATOM 2687 N N . GLN A 1 334 ? 15.150 8.020 -5.031 1.00 91.12 334 GLN A N 1
ATOM 2688 C CA . GLN A 1 334 ? 14.625 8.463 -6.324 1.00 91.12 334 GLN A CA 1
ATOM 2689 C C . GLN A 1 334 ? 15.461 7.931 -7.494 1.00 91.12 334 GLN A C 1
ATOM 2691 O O . GLN A 1 334 ? 14.935 7.574 -8.543 1.00 91.12 334 GLN A O 1
ATOM 2696 N N . GLN A 1 335 ? 16.776 7.869 -7.290 1.00 92.94 335 GLN A N 1
ATOM 2697 C CA . GLN A 1 335 ? 17.763 7.475 -8.296 1.00 92.94 335 GLN A CA 1
ATOM 2698 C C . GLN A 1 335 ? 18.176 6.003 -8.154 1.00 92.94 335 GLN A C 1
ATOM 2700 O O . GLN A 1 335 ? 19.088 5.546 -8.835 1.00 92.94 335 GLN A O 1
ATOM 2705 N N . CYS A 1 336 ? 17.524 5.254 -7.266 1.00 94.56 336 CYS A N 1
ATOM 2706 C CA . CYS A 1 336 ? 17.806 3.845 -7.050 1.00 94.56 336 CYS A CA 1
ATOM 2707 C C . CYS A 1 336 ? 17.146 3.008 -8.150 1.00 94.56 336 CYS A C 1
ATOM 2709 O O . CYS A 1 336 ? 15.956 3.156 -8.442 1.00 94.56 336 CYS A O 1
ATOM 2711 N N . GLU A 1 337 ? 17.894 2.094 -8.750 1.00 95.75 337 GLU A N 1
ATOM 2712 C CA . GLU A 1 337 ? 17.376 1.165 -9.748 1.00 95.75 337 GLU A CA 1
ATOM 2713 C C . GLU A 1 337 ? 16.431 0.120 -9.135 1.00 95.75 337 GLU A C 1
ATOM 2715 O O . GLU A 1 337 ? 15.504 -0.329 -9.797 1.00 95.75 337 GLU A O 1
ATOM 2720 N N . PHE A 1 338 ? 16.564 -0.190 -7.840 1.00 95.00 338 PHE A N 1
ATOM 2721 C CA . PHE A 1 338 ? 15.678 -1.117 -7.122 1.00 95.00 338 PHE A CA 1
ATOM 2722 C C . PHE A 1 338 ? 14.357 -0.483 -6.663 1.00 95.00 338 PHE A C 1
ATOM 2724 O O . PHE A 1 338 ? 13.570 -1.125 -5.971 1.00 95.00 338 PHE A O 1
ATOM 2731 N N . ARG A 1 339 ? 14.072 0.778 -7.004 1.00 93.44 339 ARG A N 1
ATOM 2732 C CA . ARG A 1 339 ? 12.944 1.538 -6.431 1.00 93.44 339 ARG A CA 1
ATOM 2733 C C . ARG A 1 339 ? 11.554 0.922 -6.662 1.00 93.44 339 ARG A C 1
ATOM 2735 O O . ARG A 1 339 ? 10.656 1.177 -5.862 1.00 93.44 339 ARG A O 1
ATOM 2742 N N . TYR A 1 340 ? 11.376 0.085 -7.687 1.00 94.62 340 TYR A N 1
ATOM 2743 C CA . TYR A 1 340 ? 10.126 -0.658 -7.923 1.00 94.62 340 TYR A CA 1
ATOM 2744 C C . TYR A 1 340 ? 10.146 -2.109 -7.409 1.00 94.62 340 TYR A C 1
ATOM 2746 O O . TYR A 1 340 ? 9.127 -2.782 -7.471 1.00 94.62 340 TYR A O 1
ATOM 2754 N N . ALA A 1 341 ? 11.269 -2.580 -6.862 1.00 93.88 341 ALA A N 1
ATOM 2755 C CA . ALA A 1 341 ? 11.385 -3.851 -6.133 1.00 93.88 341 ALA A CA 1
ATOM 2756 C C . ALA A 1 341 ? 11.551 -3.642 -4.612 1.00 93.88 341 ALA A C 1
ATOM 2758 O O . ALA A 1 341 ? 11.480 -4.579 -3.822 1.00 93.88 341 ALA A O 1
ATOM 2759 N N . CYS A 1 342 ? 11.766 -2.401 -4.175 1.00 91.25 342 CYS A N 1
ATOM 2760 C CA . CYS A 1 342 ? 12.010 -2.057 -2.782 1.00 91.25 342 CYS A CA 1
ATOM 2761 C C . CYS A 1 342 ? 10.704 -1.962 -1.975 1.00 91.25 342 CYS A C 1
ATOM 2763 O O . CYS A 1 342 ? 9.675 -1.483 -2.455 1.00 91.25 342 CYS A O 1
ATOM 2765 N N . ASN A 1 343 ? 10.746 -2.389 -0.713 1.00 84.50 343 ASN A N 1
ATOM 2766 C CA . ASN A 1 343 ? 9.656 -2.265 0.261 1.00 84.50 343 ASN A CA 1
ATOM 2767 C C . ASN A 1 343 ? 9.906 -1.180 1.321 1.00 84.50 343 ASN A C 1
ATOM 2769 O O . ASN A 1 343 ? 9.149 -1.093 2.286 1.00 84.50 343 ASN A O 1
ATOM 2773 N N . ALA A 1 344 ? 10.937 -0.346 1.155 1.00 86.12 344 ALA A N 1
ATOM 2774 C CA . ALA A 1 344 ? 11.180 0.767 2.062 1.00 86.12 344 ALA A CA 1
ATOM 2775 C C . ALA A 1 344 ? 9.956 1.686 2.104 1.00 86.12 344 ALA A C 1
ATOM 2777 O O . ALA A 1 344 ? 9.432 2.082 1.059 1.00 86.12 344 ALA A O 1
ATOM 2778 N N . CYS A 1 345 ? 9.531 2.050 3.307 1.00 85.06 345 CYS A N 1
ATOM 2779 C CA . CYS A 1 345 ? 8.511 3.069 3.515 1.00 85.06 345 CYS A CA 1
ATOM 2780 C C . CYS A 1 345 ? 9.017 4.432 3.009 1.00 85.06 345 CYS A C 1
ATOM 2782 O O . CYS A 1 345 ? 10.206 4.735 3.082 1.00 85.06 345 CYS A O 1
ATOM 2784 N N . SER A 1 346 ? 8.121 5.275 2.503 1.00 80.06 346 SER A N 1
ATOM 2785 C CA . SER A 1 346 ? 8.469 6.614 2.003 1.00 80.06 346 SER A CA 1
ATOM 2786 C C . SER A 1 346 ? 9.003 7.559 3.097 1.00 80.06 346 SER A C 1
ATOM 2788 O O . SER A 1 346 ? 9.623 8.569 2.785 1.00 80.06 346 SER A O 1
ATOM 2790 N N . PHE A 1 347 ? 8.815 7.199 4.372 1.00 76.06 347 PHE A N 1
ATOM 2791 C CA . PHE A 1 347 ? 9.303 7.911 5.567 1.00 76.06 347 PHE A CA 1
ATOM 2792 C C . PHE A 1 347 ? 10.330 7.091 6.353 1.00 76.06 347 PHE A C 1
ATOM 2794 O O . PHE A 1 347 ? 10.574 7.338 7.531 1.00 76.06 347 PHE A O 1
ATOM 2801 N N . PHE A 1 348 ? 10.864 6.052 5.718 1.00 70.62 348 PHE A N 1
ATOM 2802 C CA . PHE A 1 348 ? 11.893 5.193 6.273 1.00 70.62 348 PHE A CA 1
ATOM 2803 C C . PHE A 1 348 ? 13.203 5.962 6.436 1.00 70.62 348 PHE A C 1
ATOM 2805 O O . PHE A 1 348 ? 13.595 6.716 5.544 1.00 70.62 348 PHE A O 1
ATOM 2812 N N . ASP A 1 349 ? 13.892 5.734 7.551 1.00 67.81 349 ASP A N 1
ATOM 2813 C CA . ASP A 1 349 ? 15.227 6.283 7.754 1.00 67.81 349 ASP A CA 1
ATOM 2814 C C . ASP A 1 349 ? 16.242 5.537 6.874 1.00 67.81 349 ASP A C 1
ATOM 2816 O O . ASP A 1 349 ? 16.361 4.309 6.919 1.00 67.81 349 ASP A O 1
ATOM 2820 N N . LEU A 1 350 ? 16.962 6.284 6.039 1.00 70.19 350 LEU A N 1
ATOM 2821 C CA . LEU A 1 350 ? 17.889 5.740 5.051 1.00 70.19 350 LEU A CA 1
ATOM 2822 C C . LEU A 1 350 ? 19.103 5.043 5.678 1.00 70.19 350 LEU A C 1
ATOM 2824 O O . LEU A 1 350 ? 19.768 4.287 4.962 1.00 70.19 350 LEU A O 1
ATOM 2828 N N . GLU A 1 351 ? 19.364 5.252 6.971 1.00 75.94 351 GLU A N 1
ATOM 2829 C CA . GLU A 1 351 ? 20.423 4.571 7.727 1.00 75.94 351 GLU A CA 1
ATOM 2830 C C . GLU A 1 351 ? 20.247 3.046 7.756 1.00 75.94 351 GLU A C 1
ATOM 2832 O O . GLU A 1 351 ? 21.224 2.302 7.762 1.00 75.94 351 GLU A O 1
ATOM 2837 N N . PHE A 1 352 ? 19.010 2.549 7.669 1.00 81.44 352 PHE A N 1
ATOM 2838 C CA . PHE A 1 352 ? 18.727 1.110 7.651 1.00 81.44 352 PHE A CA 1
ATOM 2839 C C . PHE A 1 352 ? 18.834 0.482 6.247 1.00 81.44 352 PHE A C 1
ATOM 2841 O O . PHE A 1 352 ? 18.503 -0.688 6.063 1.00 81.44 352 PHE A O 1
ATOM 2848 N N . CYS A 1 353 ? 19.254 1.231 5.223 1.00 89.31 353 CYS A N 1
ATOM 2849 C CA . CYS A 1 353 ? 19.383 0.719 3.859 1.00 89.31 353 CYS A CA 1
ATOM 2850 C C . CYS A 1 353 ? 20.818 0.283 3.547 1.00 89.31 353 CYS A C 1
ATOM 2852 O O . CYS A 1 353 ? 21.707 1.125 3.425 1.00 89.31 353 CYS A O 1
ATOM 2854 N N . GLN A 1 354 ? 21.013 -1.020 3.312 1.00 92.19 354 GLN A N 1
ATOM 2855 C CA . GLN A 1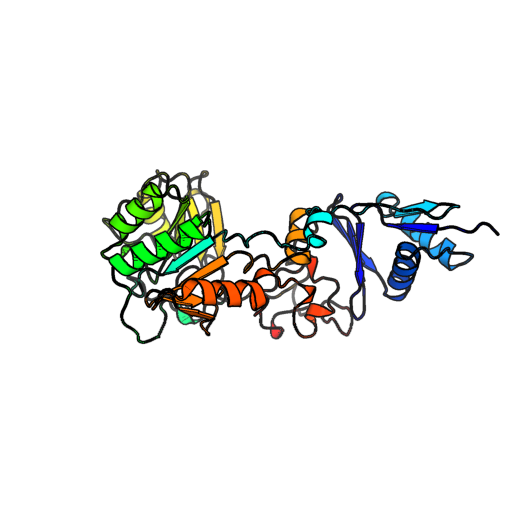 354 ? 22.311 -1.620 2.976 1.00 92.19 354 GLN A CA 1
ATOM 2856 C C . GLN A 1 354 ? 22.695 -1.462 1.498 1.00 92.19 354 GLN A C 1
ATOM 2858 O O . GLN A 1 354 ? 23.659 -2.071 1.045 1.00 92.19 354 GLN A O 1
ATOM 2863 N N . TYR A 1 355 ? 21.952 -0.673 0.720 1.00 92.75 355 TYR A N 1
ATOM 2864 C CA . TYR A 1 355 ? 22.298 -0.388 -0.668 1.00 92.75 355 TYR A CA 1
ATOM 2865 C C . TYR A 1 355 ? 22.957 0.987 -0.811 1.00 92.75 355 TYR A C 1
ATOM 2867 O O . TYR A 1 355 ? 22.371 2.020 -0.442 1.00 92.75 355 TYR A O 1
ATOM 2875 N N . ASN A 1 356 ? 24.167 0.993 -1.376 1.00 92.81 356 ASN A N 1
ATOM 2876 C CA . ASN A 1 356 ? 24.875 2.199 -1.774 1.00 92.81 356 ASN A CA 1
ATOM 2877 C C . ASN A 1 356 ? 24.569 2.513 -3.245 1.00 92.81 356 ASN A C 1
ATOM 2879 O O . ASN A 1 356 ? 25.094 1.880 -4.158 1.00 92.81 356 ASN A O 1
ATOM 2883 N N . VAL A 1 357 ? 23.715 3.514 -3.461 1.00 92.69 357 VAL A N 1
ATOM 2884 C CA . VAL A 1 357 ? 23.289 3.962 -4.798 1.00 92.69 357 VAL A CA 1
ATOM 2885 C C . VAL A 1 357 ? 24.415 4.686 -5.547 1.00 92.69 357 VAL A C 1
ATOM 2887 O O . VAL A 1 357 ? 24.426 4.672 -6.774 1.00 92.69 357 VAL A O 1
ATOM 2890 N N . GLU A 1 358 ? 25.360 5.299 -4.827 1.00 92.62 358 GLU A N 1
ATOM 2891 C CA . GLU A 1 358 ? 26.502 6.013 -5.416 1.00 92.62 358 GLU A CA 1
ATOM 2892 C C . GLU A 1 358 ? 27.523 5.037 -6.004 1.00 92.62 358 GLU A C 1
ATOM 2894 O O . GLU A 1 358 ? 28.036 5.245 -7.097 1.00 92.62 358 GLU A O 1
ATOM 2899 N N . GLU A 1 359 ? 27.781 3.938 -5.295 1.00 93.00 359 GLU A N 1
ATOM 2900 C CA . GLU A 1 359 ? 28.728 2.903 -5.729 1.00 93.00 359 GLU A CA 1
ATOM 2901 C C . GLU A 1 359 ? 28.062 1.812 -6.571 1.00 93.00 359 GLU A C 1
ATOM 2903 O O . GLU A 1 359 ? 28.737 1.061 -7.277 1.00 93.00 359 GLU A O 1
ATOM 2908 N N . GLY A 1 360 ? 26.731 1.730 -6.531 1.00 93.06 360 GLY A N 1
ATOM 2909 C CA . GLY A 1 360 ? 25.979 0.678 -7.195 1.00 93.06 360 GLY A CA 1
ATOM 2910 C C . GLY A 1 360 ? 26.283 -0.687 -6.584 1.00 93.06 360 GLY A C 1
ATOM 2911 O O . GLY A 1 360 ? 26.563 -1.635 -7.315 1.00 93.06 360 GLY A O 1
ATOM 2912 N N . GLN A 1 361 ? 26.341 -0.771 -5.251 1.00 92.81 361 GLN A N 1
ATOM 2913 C CA . GLN A 1 361 ? 26.758 -1.973 -4.529 1.00 92.81 361 GLN A CA 1
ATOM 2914 C C . GLN A 1 361 ? 25.935 -2.193 -3.262 1.00 92.81 361 GLN A C 1
ATOM 2916 O O . GLN A 1 361 ? 25.537 -1.263 -2.558 1.00 92.81 361 GLN A O 1
ATOM 2921 N N . TRP A 1 362 ? 25.687 -3.466 -2.970 1.00 91.12 362 TRP A N 1
ATOM 2922 C CA . TRP A 1 362 ? 25.163 -3.889 -1.681 1.00 91.12 362 TRP A CA 1
ATOM 2923 C C . TRP A 1 362 ? 26.305 -3.914 -0.675 1.00 91.12 362 TRP A C 1
ATOM 2925 O O . TRP A 1 362 ? 27.318 -4.570 -0.907 1.00 91.12 362 TRP A O 1
ATOM 2935 N N . ILE A 1 363 ? 26.131 -3.210 0.438 1.00 86.50 363 ILE A N 1
ATOM 2936 C CA . ILE A 1 363 ? 27.078 -3.214 1.543 1.00 86.50 363 ILE A CA 1
ATOM 2937 C C . ILE A 1 363 ? 27.048 -4.615 2.150 1.00 86.50 363 ILE A C 1
ATOM 2939 O O . ILE A 1 363 ? 26.051 -5.038 2.736 1.00 86.50 363 ILE A O 1
ATOM 2943 N N . SER A 1 364 ? 28.152 -5.341 2.012 1.00 65.62 364 SER A N 1
ATOM 2944 C CA . SER A 1 364 ? 28.378 -6.618 2.681 1.00 65.62 364 SER A CA 1
ATOM 2945 C C . SER A 1 364 ? 28.729 -6.369 4.151 1.00 65.62 364 SER A C 1
ATOM 2947 O O . SER A 1 364 ? 29.878 -6.522 4.560 1.00 65.62 364 SER A O 1
ATOM 2949 N N . SER A 1 365 ? 27.781 -5.911 4.967 1.00 54.47 365 SER A N 1
ATOM 2950 C CA . SER A 1 365 ? 28.027 -5.790 6.406 1.00 54.47 365 SER A CA 1
ATOM 2951 C C . SER A 1 365 ? 27.771 -7.133 7.102 1.00 54.47 365 SER A C 1
ATOM 2953 O O . SER A 1 365 ? 26.635 -7.425 7.462 1.00 54.47 365 SER A O 1
ATOM 2955 N N . LEU A 1 366 ? 28.866 -7.894 7.240 1.00 43.06 366 LEU A N 1
ATOM 2956 C CA . LEU A 1 366 ? 29.278 -8.798 8.331 1.00 43.06 366 LEU A CA 1
ATOM 2957 C C . LEU A 1 366 ? 28.270 -9.844 8.861 1.00 43.06 366 LEU A C 1
ATOM 2959 O O . LEU A 1 366 ? 27.300 -9.508 9.535 1.00 43.06 366 LEU A O 1
ATOM 2963 N N . ASN A 1 367 ? 28.668 -11.113 8.688 1.00 34.81 367 ASN A N 1
ATOM 2964 C CA . ASN A 1 367 ? 28.124 -12.368 9.234 1.00 34.81 367 ASN A CA 1
ATOM 2965 C C . ASN A 1 367 ? 26.941 -12.976 8.458 1.00 34.81 367 ASN A C 1
ATOM 2967 O O . ASN A 1 367 ? 25.778 -12.785 8.814 1.00 34.81 367 ASN A O 1
ATOM 2971 N N . GLU A 1 368 ? 27.280 -13.753 7.421 1.00 34.47 368 GLU A N 1
ATOM 2972 C CA . GLU A 1 368 ? 26.585 -15.028 7.168 1.00 34.47 368 GLU A CA 1
ATOM 2973 C C . GLU A 1 368 ? 26.809 -15.999 8.334 1.00 34.47 368 GLU A C 1
ATOM 2975 O O . GLU A 1 368 ? 27.927 -15.975 8.908 1.00 34.47 368 GLU A O 1
#